Protein AF-A0A1Y1I2G6-F1 (afdb_monomer)

pLDDT: mean 74.24, std 23.86, range [27.22, 97.94]

Mean predicted aligned error: 18.27 Å

Foldseek 3Di:
DDDDDDPPPPDPVNVVVVVVVVVVVVVVVVVVVVVVPPDPPPPPPVPDDDDDDPPDPDDDDDDDDDDDDDDDDDDPPPPDDDDDLPDDDPVLLLVLLQQLLVCCPDPVLVVVQVVQVVDPPGHNVVSSLVSSLVSCVVSVNNVNSVSSSVCSVCVCVVCVPDVSSQPRPPVVVPDPDDDDPDDPPDDDDFDWDADPVRDIDTPVVVCPDPDHDDDDDDDDD

Solvent-accessible surface area (backbone atoms only — not comparable to full-atom values): 14664 Å² total; per-residue (Å²): 137,82,85,84,81,80,79,85,72,76,51,72,67,57,55,52,51,52,52,52,52,52,52,53,50,56,52,49,54,52,52,52,55,48,60,72,66,52,71,79,77,77,74,67,78,89,72,68,85,77,80,89,76,83,75,80,92,81,90,89,86,87,89,88,87,80,89,83,92,81,82,93,75,93,72,79,75,90,76,70,92,75,84,70,78,76,79,74,53,71,66,59,51,49,51,47,40,52,51,47,40,52,48,59,71,29,70,70,43,47,50,50,38,64,51,22,69,73,41,96,88,48,45,48,65,58,58,48,52,53,50,51,53,48,46,40,45,77,70,71,38,59,93,45,45,70,58,52,50,50,51,62,74,41,36,38,77,76,37,66,89,40,65,66,41,48,67,39,46,70,70,66,61,72,51,82,80,66,88,70,93,79,52,95,89,59,81,80,76,78,42,83,41,71,46,97,87,67,50,78,44,50,47,52,68,61,52,70,45,99,53,92,74,83,87,87,84,81,84,89,128

Sequence (221 aa):
MDPVVIEEGASPQLNLLRAQIAALQSEYDRLQEQAANDEPHECNIGSCPLPDFH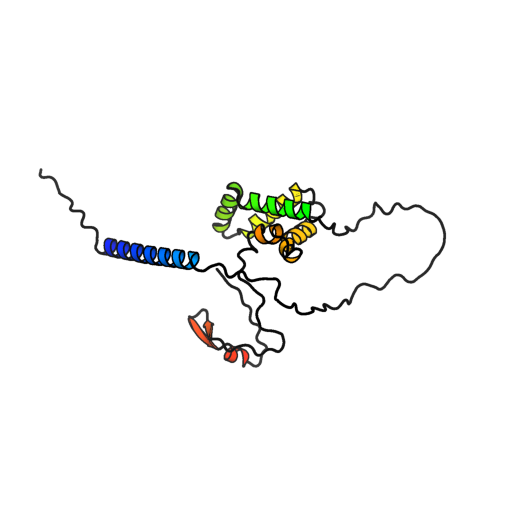MRDEAILDLTSSANEGSRDIIDLTQVGRGVDAVIDKDTLKAMLRREHELRHSPATQKKYAEAEKMEVTDWMDVTIELQKQVVREFGLEGNMESALLQLRTAARTYPDDPDFRELPLYVKYQRSRAGHLKPGDSVPDIMLMKLDGALQRLKDLAAGARPLVLLAGSMT

Radius of gyration: 29.11 Å; Cα contacts (8 Å, |Δi|>4): 98; chains: 1; bounding box: 41×114×64 Å

Secondary structure (DSSP, 8-state):
-----------HHHHHHHHHHHHHHHHHHHHHHHHHHS------GGG-PPP-------S-----------------GGGS------PPPHHHHHHHHHHHHHHHHSHHHHHHHHHHTT-SS--HHHHHHHHHHHHHHHTT-GGGHHHHHHHHHHHHHH-TT-HHHHHS-HHHHT------S--TTPPPP--EEE-TTS-EEEHHHHHTSSS----------

Structure (mmCIF, N/CA/C/O backbone):
data_AF-A0A1Y1I2G6-F1
#
_entry.id   AF-A0A1Y1I2G6-F1
#
loop_
_atom_site.group_PDB
_atom_site.id
_atom_site.type_symbol
_atom_site.label_atom_id
_atom_site.label_alt_id
_atom_site.label_comp_id
_atom_site.label_asym_id
_atom_site.label_entity_id
_atom_site.label_seq_id
_atom_site.pdbx_PDB_ins_code
_atom_site.Cartn_x
_atom_site.Cartn_y
_atom_site.Cartn_z
_atom_site.occupancy
_atom_site.B_iso_or_equiv
_atom_site.auth_seq_id
_atom_site.auth_comp_id
_atom_site.auth_asym_id
_atom_site.auth_atom_id
_atom_site.pdbx_PDB_model_num
ATOM 1 N N . MET A 1 1 ? 23.341 68.901 -6.639 1.00 41.03 1 MET A N 1
ATOM 2 C CA . MET A 1 1 ? 23.423 67.429 -6.596 1.00 41.03 1 MET A CA 1
ATOM 3 C C . MET A 1 1 ? 22.145 66.938 -7.224 1.00 41.03 1 MET A C 1
ATOM 5 O O . MET A 1 1 ? 21.099 67.098 -6.609 1.00 41.03 1 MET A O 1
ATOM 9 N N . ASP A 1 2 ? 22.230 66.470 -8.462 1.00 35.50 2 ASP A N 1
ATOM 10 C CA . ASP A 1 2 ? 21.062 65.991 -9.198 1.00 35.50 2 ASP A CA 1
ATOM 11 C C . ASP A 1 2 ? 20.778 64.529 -8.829 1.00 35.50 2 ASP A C 1
ATOM 13 O O . ASP A 1 2 ? 21.725 63.766 -8.604 1.00 35.50 2 ASP A O 1
ATOM 17 N N . PRO A 1 3 ? 19.501 64.124 -8.712 1.00 44.88 3 PRO A N 1
ATOM 18 C CA . PRO A 1 3 ? 19.150 62.768 -8.326 1.00 44.88 3 PRO A CA 1
ATOM 19 C C . PRO A 1 3 ? 19.396 61.793 -9.483 1.00 44.88 3 PRO A C 1
ATOM 21 O O . PRO A 1 3 ? 18.960 62.008 -10.613 1.00 44.88 3 PRO A O 1
ATOM 24 N N . VAL A 1 4 ? 20.084 60.694 -9.175 1.00 40.69 4 VAL A N 1
ATOM 25 C CA . VAL A 1 4 ? 20.276 59.557 -10.079 1.00 40.69 4 VAL A CA 1
ATOM 26 C C . VAL A 1 4 ? 18.946 58.815 -10.214 1.00 40.69 4 VAL A C 1
ATOM 28 O O . VAL A 1 4 ? 18.461 58.222 -9.252 1.00 40.69 4 VAL A O 1
ATOM 31 N N . VAL A 1 5 ? 18.361 58.849 -11.410 1.00 49.12 5 VAL A N 1
ATOM 32 C CA . VAL A 1 5 ? 17.241 57.984 -11.798 1.00 49.12 5 VAL A CA 1
ATOM 33 C C . VAL A 1 5 ? 17.829 56.632 -12.198 1.00 49.12 5 VAL A C 1
ATOM 35 O O . VAL A 1 5 ? 18.543 56.535 -13.194 1.00 49.12 5 VAL A O 1
ATOM 38 N N . ILE A 1 6 ? 17.572 55.595 -11.401 1.00 42.16 6 ILE A N 1
ATOM 39 C CA . ILE A 1 6 ? 17.873 54.209 -11.770 1.00 42.16 6 ILE A CA 1
ATOM 40 C C . ILE A 1 6 ? 16.674 53.711 -12.574 1.00 42.16 6 ILE A C 1
ATOM 42 O O . ILE A 1 6 ? 15.616 53.443 -12.010 1.00 42.16 6 ILE A O 1
ATOM 46 N N . GLU A 1 7 ? 16.816 53.632 -13.896 1.00 49.59 7 GLU A N 1
ATOM 47 C CA . GLU A 1 7 ? 15.839 52.936 -14.729 1.00 49.59 7 GLU A CA 1
ATOM 48 C C . GLU A 1 7 ? 15.946 51.426 -14.470 1.00 49.59 7 GLU A C 1
ATOM 50 O O . GLU A 1 7 ? 16.982 50.806 -14.721 1.00 49.59 7 GLU A O 1
ATOM 55 N N . GLU A 1 8 ? 14.869 50.829 -13.952 1.00 53.47 8 GLU A N 1
ATOM 56 C CA . GLU A 1 8 ? 14.705 49.379 -13.809 1.00 53.47 8 GLU A CA 1
ATOM 57 C C . GLU A 1 8 ? 14.551 48.716 -15.188 1.00 53.47 8 GLU A C 1
ATOM 59 O O . GLU A 1 8 ? 13.479 48.271 -15.598 1.00 53.47 8 GLU A O 1
ATOM 64 N N . GLY A 1 9 ? 15.650 48.623 -15.931 1.00 52.50 9 GLY A N 1
ATOM 65 C CA . GLY A 1 9 ? 15.751 47.739 -17.084 1.00 52.50 9 GLY A CA 1
ATOM 66 C C . GLY A 1 9 ? 15.869 46.295 -16.605 1.00 52.50 9 GLY A C 1
ATOM 67 O O . GLY A 1 9 ? 16.977 45.804 -16.390 1.00 52.50 9 GLY A O 1
ATOM 68 N N . ALA A 1 10 ? 14.742 45.604 -16.409 1.00 58.97 10 ALA A N 1
ATOM 69 C CA . ALA A 1 10 ? 14.751 44.170 -16.126 1.00 58.97 10 ALA A CA 1
ATOM 70 C C . ALA A 1 10 ? 15.559 43.439 -17.213 1.00 58.97 10 ALA A C 1
ATOM 72 O O . ALA A 1 10 ? 15.234 43.519 -18.399 1.00 58.97 10 ALA A O 1
ATOM 73 N N . SER A 1 11 ? 16.628 42.749 -16.794 1.00 71.19 11 SER A N 1
ATOM 74 C CA . SER A 1 11 ? 17.544 42.030 -17.684 1.00 71.19 11 SER A CA 1
ATOM 75 C C . SER A 1 11 ? 16.765 41.164 -18.689 1.00 71.19 11 SER A C 1
ATOM 77 O O . SER A 1 11 ? 15.835 40.461 -18.279 1.00 71.19 11 SER A O 1
ATOM 79 N N . PRO A 1 12 ? 17.142 41.136 -19.983 1.00 72.38 12 PRO A N 1
ATOM 80 C CA . PRO A 1 12 ? 16.519 40.270 -20.989 1.00 72.38 12 PRO A CA 1
ATOM 81 C C . PRO A 1 12 ? 16.437 38.797 -20.560 1.00 72.38 12 PRO A C 1
ATOM 83 O O . PRO A 1 12 ? 15.489 38.096 -20.905 1.00 72.38 12 PRO A O 1
ATOM 86 N N . GLN A 1 13 ? 17.393 38.348 -19.742 1.00 68.56 13 GLN A N 1
ATOM 87 C CA . GLN A 1 13 ? 17.421 37.004 -19.162 1.00 68.56 13 GLN A CA 1
ATOM 88 C C . GLN A 1 13 ? 16.291 36.779 -18.143 1.00 68.56 13 GLN A C 1
ATOM 90 O O . GLN A 1 13 ? 15.712 35.698 -18.093 1.00 68.56 13 GLN A O 1
ATOM 95 N N . LEU A 1 14 ? 15.931 37.807 -17.370 1.00 66.75 14 LEU A N 1
ATOM 96 C CA . LEU A 1 14 ? 14.835 37.757 -16.401 1.00 66.75 14 LEU A CA 1
ATOM 97 C C . LEU A 1 14 ? 13.473 37.685 -17.108 1.00 66.75 14 LEU A C 1
ATOM 99 O O . LEU A 1 14 ? 12.576 36.971 -16.665 1.00 66.75 14 LEU A O 1
ATOM 103 N N . ASN A 1 15 ? 13.329 38.389 -18.234 1.00 77.38 15 ASN A N 1
ATOM 104 C CA . ASN A 1 15 ? 12.117 38.342 -19.053 1.00 77.38 15 ASN A CA 1
ATOM 105 C C . ASN A 1 15 ? 11.965 36.989 -19.760 1.00 77.38 15 ASN A C 1
ATOM 107 O O . ASN A 1 15 ? 10.861 36.449 -19.808 1.00 77.38 15 ASN A O 1
ATOM 111 N N . LEU A 1 16 ? 13.072 36.406 -20.232 1.00 78.75 16 LEU A N 1
ATOM 112 C CA . LEU A 1 16 ? 13.080 35.058 -20.799 1.00 78.75 16 LEU A CA 1
ATOM 113 C C . LEU A 1 16 ? 12.670 34.006 -19.760 1.00 78.75 16 LEU A C 1
ATOM 115 O O . LEU A 1 16 ? 11.823 33.163 -20.044 1.00 78.75 16 LEU A O 1
ATOM 119 N N . LEU A 1 17 ? 13.209 34.095 -18.541 1.00 73.06 17 LEU A N 1
ATOM 120 C CA . LEU A 1 17 ? 12.868 33.174 -17.458 1.00 73.06 17 LEU A CA 1
ATOM 121 C C . LEU A 1 17 ? 11.391 33.294 -17.048 1.00 73.06 17 LEU A C 1
ATOM 123 O O . LEU A 1 17 ? 10.714 32.286 -16.870 1.00 73.06 17 LEU A O 1
ATOM 127 N N . ARG A 1 18 ? 10.859 34.519 -16.957 1.00 80.62 18 ARG A N 1
ATOM 128 C CA . ARG A 1 18 ? 9.431 34.753 -16.677 1.00 80.62 18 ARG A CA 1
ATOM 129 C C . ARG A 1 18 ? 8.527 34.161 -17.759 1.00 80.62 18 ARG A C 1
ATOM 131 O O . ARG A 1 18 ? 7.509 33.564 -17.426 1.00 80.62 18 ARG A O 1
ATOM 138 N N . ALA A 1 19 ? 8.911 34.279 -19.031 1.00 82.88 19 ALA A N 1
ATOM 139 C CA . ALA A 1 19 ? 8.166 33.682 -20.137 1.00 82.88 19 ALA A CA 1
ATOM 140 C C . ALA A 1 19 ? 8.187 32.143 -20.090 1.00 82.88 19 ALA A C 1
ATOM 142 O O . ALA A 1 19 ? 7.161 31.512 -20.329 1.00 82.88 19 ALA A O 1
ATOM 143 N N . GLN A 1 20 ? 9.325 31.538 -19.731 1.00 83.44 20 GLN A N 1
ATOM 144 C CA . GLN A 1 20 ? 9.441 30.084 -19.561 1.00 83.44 20 GLN A CA 1
ATOM 145 C C . GLN A 1 20 ? 8.585 29.566 -18.400 1.00 83.44 20 GLN A C 1
ATOM 147 O O . GLN A 1 20 ? 7.890 28.565 -18.554 1.00 83.44 20 GLN A O 1
ATOM 152 N N . ILE A 1 21 ? 8.585 30.270 -17.263 1.00 85.12 21 ILE A N 1
ATOM 153 C CA . ILE A 1 21 ? 7.751 29.920 -16.105 1.00 85.12 21 ILE A CA 1
ATOM 154 C C . ILE A 1 21 ? 6.263 30.000 -16.468 1.00 85.12 21 ILE A C 1
ATOM 156 O O . ILE A 1 21 ? 5.518 29.068 -16.177 1.00 85.12 21 ILE A O 1
ATOM 160 N N . ALA A 1 22 ? 5.840 31.063 -17.160 1.00 87.56 22 ALA A N 1
ATOM 161 C CA . ALA A 1 22 ? 4.449 31.222 -17.582 1.00 87.56 22 ALA A CA 1
ATOM 162 C C . ALA A 1 22 ? 4.001 30.128 -18.572 1.00 87.56 22 ALA A C 1
ATOM 164 O O . ALA A 1 22 ? 2.873 29.645 -18.490 1.00 87.56 22 ALA A O 1
ATOM 165 N N . ALA A 1 23 ? 4.885 29.702 -19.482 1.00 86.25 23 ALA A N 1
ATOM 166 C CA . ALA A 1 23 ? 4.597 28.611 -20.413 1.00 86.25 23 ALA A CA 1
ATOM 167 C C . ALA A 1 23 ? 4.413 27.268 -19.686 1.00 86.25 23 ALA A C 1
ATOM 169 O O . ALA A 1 23 ? 3.445 26.560 -19.956 1.00 86.25 23 ALA A O 1
ATOM 170 N N . LEU A 1 24 ? 5.287 26.957 -18.722 1.00 81.69 24 LEU A N 1
ATOM 171 C CA . LEU A 1 24 ? 5.186 25.738 -17.912 1.00 81.69 24 LEU A CA 1
ATOM 172 C C . LEU A 1 24 ? 3.924 25.720 -17.044 1.00 81.69 24 LEU A C 1
ATOM 174 O O . LEU A 1 24 ? 3.283 24.682 -16.918 1.00 81.69 24 LEU A O 1
ATOM 178 N N . GLN A 1 25 ? 3.541 26.867 -16.478 1.00 86.12 25 GLN A N 1
ATOM 179 C CA . GLN A 1 25 ? 2.301 26.991 -15.708 1.00 86.12 25 GLN A CA 1
ATOM 180 C C . GLN A 1 25 ? 1.071 26.746 -16.587 1.00 86.12 25 GLN A C 1
ATOM 182 O O . GLN A 1 25 ? 0.208 25.956 -16.222 1.00 86.12 25 GLN A O 1
ATOM 187 N N . SER A 1 26 ? 1.033 27.324 -17.791 1.00 86.75 26 SER A N 1
ATOM 188 C CA . SER A 1 26 ? -0.072 27.089 -18.726 1.00 86.75 26 SER A CA 1
ATOM 189 C C . SER A 1 26 ? -0.174 25.630 -19.191 1.00 86.75 26 SER A C 1
ATOM 191 O O . SER A 1 26 ? -1.278 25.159 -19.471 1.00 86.75 26 SER A O 1
ATOM 193 N N . GLU A 1 27 ? 0.948 24.921 -19.324 1.00 87.94 27 GLU A N 1
ATOM 194 C CA . GLU A 1 27 ? 0.960 23.499 -19.682 1.00 87.94 27 GLU A CA 1
ATOM 195 C C . GLU A 1 27 ? 0.494 22.621 -18.514 1.00 87.94 27 GLU A C 1
ATOM 197 O O . GLU A 1 27 ? -0.306 21.706 -18.714 1.00 87.94 27 GLU A O 1
ATOM 202 N N . TYR A 1 28 ? 0.911 22.951 -17.289 1.00 81.56 28 TYR A N 1
ATOM 203 C CA . TYR A 1 28 ? 0.438 22.297 -16.070 1.00 81.56 28 TYR A CA 1
ATOM 204 C C . TYR A 1 28 ? -1.081 22.430 -15.898 1.00 81.56 28 TYR A C 1
ATOM 206 O O . TYR A 1 28 ? -1.758 21.428 -15.664 1.00 81.56 28 TYR A O 1
ATOM 214 N N . ASP A 1 29 ? -1.628 23.632 -16.090 1.00 87.69 29 ASP A N 1
ATOM 215 C CA . ASP A 1 29 ? -3.067 23.881 -15.962 1.00 87.69 29 ASP A CA 1
ATOM 216 C C . ASP A 1 29 ? -3.877 23.081 -16.999 1.00 87.69 29 ASP A C 1
ATOM 218 O O . ASP A 1 29 ? -4.892 22.471 -16.659 1.00 87.69 29 ASP A O 1
ATOM 222 N N . ARG A 1 30 ? -3.387 22.969 -18.245 1.00 87.44 30 ARG A N 1
ATOM 223 C CA . ARG A 1 30 ? -4.007 22.103 -19.267 1.00 87.44 30 ARG A CA 1
ATOM 224 C C . ARG A 1 30 ? -4.019 20.631 -18.873 1.00 87.44 30 ARG A C 1
ATOM 226 O O . ARG A 1 30 ? -5.009 19.949 -19.123 1.00 87.44 30 ARG A O 1
ATOM 233 N N . LEU A 1 31 ? -2.923 20.128 -18.306 1.00 76.06 31 LEU A N 1
ATOM 234 C CA . LEU A 1 31 ? -2.829 18.729 -17.885 1.00 76.06 31 LEU A CA 1
ATOM 235 C C . LEU A 1 31 ? -3.767 18.436 -16.707 1.00 76.06 31 LEU A C 1
ATOM 237 O O . LEU A 1 31 ? -4.365 17.363 -16.662 1.00 76.06 31 LEU A O 1
ATOM 241 N N . GLN A 1 32 ? -3.945 19.394 -15.792 1.00 75.50 32 GLN A N 1
ATOM 242 C CA . GLN A 1 32 ? -4.919 19.289 -14.703 1.00 75.50 32 GLN A CA 1
ATOM 243 C C . GLN A 1 32 ? -6.362 19.294 -15.224 1.00 75.50 32 GLN A C 1
ATOM 245 O O . GLN A 1 32 ? -7.164 18.466 -14.799 1.00 75.50 32 GLN A O 1
ATOM 250 N N . GLU A 1 33 ? -6.694 20.158 -16.188 1.00 77.25 33 GLU A N 1
ATOM 251 C CA . GLU A 1 33 ? -8.017 20.159 -16.828 1.00 77.25 33 GLU A CA 1
ATOM 252 C C . GLU A 1 33 ? -8.288 18.872 -17.621 1.00 77.25 33 GLU A C 1
ATOM 254 O O . GLU A 1 33 ? -9.410 18.369 -17.605 1.00 77.25 33 GLU A O 1
ATOM 259 N N . GLN A 1 34 ? -7.285 18.297 -18.292 1.00 72.75 34 GLN A N 1
ATOM 260 C CA . GLN A 1 34 ? -7.424 16.995 -18.958 1.00 72.75 34 GLN A CA 1
ATOM 261 C C . GLN A 1 34 ? -7.654 15.867 -17.949 1.00 72.75 34 GLN A C 1
ATOM 263 O O . GLN A 1 34 ? -8.582 15.083 -18.121 1.00 72.75 34 GLN A O 1
ATOM 268 N N . ALA A 1 35 ? -6.885 15.833 -16.859 1.00 63.31 35 ALA A N 1
ATOM 269 C CA . ALA A 1 35 ? -7.056 14.845 -15.796 1.00 63.31 35 ALA A CA 1
ATOM 270 C C . ALA A 1 35 ? -8.405 14.968 -15.062 1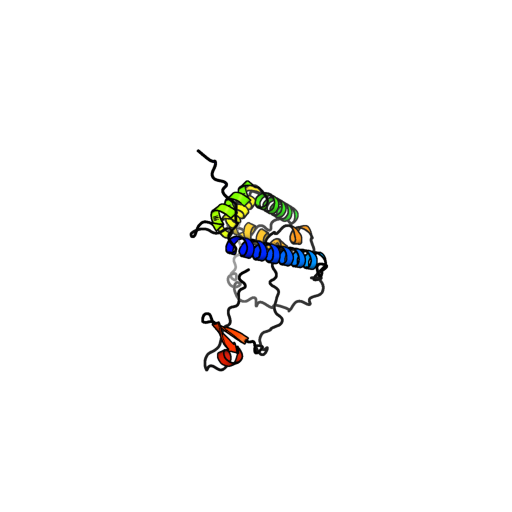.00 63.31 35 ALA A C 1
ATOM 272 O O . ALA A 1 35 ? -8.911 13.974 -14.554 1.00 63.31 35 ALA A O 1
ATOM 273 N N . ALA A 1 36 ? -8.993 16.168 -15.007 1.00 67.31 36 ALA A N 1
ATOM 274 C CA . ALA A 1 36 ? -10.316 16.393 -14.426 1.00 67.31 36 ALA A CA 1
ATOM 275 C C . ALA A 1 36 ? -11.475 15.992 -15.360 1.00 67.31 36 ALA A C 1
ATOM 277 O O . ALA A 1 36 ? -12.576 15.737 -14.876 1.00 67.31 36 ALA A O 1
ATOM 278 N N . ASN A 1 37 ? -11.240 15.956 -16.678 1.00 66.56 37 ASN A N 1
ATOM 279 C CA . ASN A 1 37 ? -12.242 15.599 -17.690 1.00 66.56 37 ASN A CA 1
ATOM 280 C C . ASN A 1 37 ? -12.165 14.133 -18.143 1.00 66.56 37 ASN A C 1
ATOM 282 O O . ASN A 1 37 ? -13.130 13.630 -18.720 1.00 66.56 37 ASN A O 1
ATOM 286 N N . ASP A 1 38 ? -11.056 13.442 -17.879 1.00 49.16 38 ASP A N 1
ATOM 287 C CA . ASP A 1 38 ? -11.001 11.987 -17.966 1.00 49.16 38 ASP A CA 1
ATOM 288 C C . ASP A 1 38 ? -11.798 11.412 -16.788 1.00 49.16 38 ASP A C 1
ATOM 290 O O . ASP A 1 38 ? -11.326 11.380 -15.649 1.00 49.16 38 ASP A O 1
ATOM 294 N N . GLU A 1 39 ? -13.037 10.974 -17.047 1.00 48.88 39 GLU A N 1
ATOM 295 C CA . GLU A 1 39 ? -13.790 10.200 -16.059 1.00 48.88 39 GLU A CA 1
ATOM 296 C C . GLU A 1 39 ? -12.915 9.036 -15.572 1.00 48.88 39 GLU A C 1
ATOM 298 O O . GLU A 1 39 ? -12.286 8.353 -16.393 1.00 48.88 39 GLU A O 1
ATOM 303 N N . PRO A 1 40 ? -12.858 8.770 -14.254 1.00 44.31 40 PRO A N 1
ATOM 304 C CA . PRO A 1 40 ? -12.163 7.601 -13.762 1.00 44.31 40 PRO A CA 1
ATOM 305 C C . PRO A 1 40 ? -12.824 6.392 -14.414 1.00 44.31 40 PRO A C 1
ATOM 307 O O . PRO A 1 40 ? -13.975 6.074 -14.129 1.00 44.31 40 PRO A O 1
ATOM 310 N N . HIS A 1 41 ? -12.105 5.720 -15.313 1.00 41.72 41 HIS A N 1
ATOM 311 C CA . HIS A 1 41 ? -12.505 4.402 -15.765 1.00 41.72 41 HIS A CA 1
ATOM 312 C C . HIS A 1 41 ? -12.590 3.521 -14.521 1.00 41.72 41 HIS A C 1
ATOM 314 O O . HIS A 1 41 ? -11.568 3.049 -14.015 1.00 41.72 41 HIS A O 1
ATOM 320 N N . GLU A 1 42 ? -13.808 3.337 -14.010 1.00 38.19 42 GLU A N 1
ATOM 321 C CA . GLU A 1 42 ? -14.124 2.355 -12.991 1.00 38.19 42 GLU A CA 1
ATOM 322 C C . GLU A 1 42 ? -13.680 1.001 -13.540 1.00 38.19 42 GLU A C 1
ATOM 324 O O . GLU A 1 42 ? -14.348 0.358 -14.352 1.00 38.19 42 GLU A O 1
ATOM 329 N N . CYS A 1 43 ? -12.484 0.575 -13.141 1.00 38.72 43 CYS A N 1
ATOM 330 C CA . CYS A 1 43 ? -12.047 -0.786 -13.349 1.00 38.72 43 CYS A CA 1
ATOM 331 C C . CYS A 1 43 ? -12.954 -1.646 -12.472 1.00 38.72 43 CYS A C 1
ATOM 333 O O . CYS A 1 43 ? -12.756 -1.748 -11.263 1.00 38.72 43 CYS A O 1
ATOM 335 N N . ASN A 1 44 ? -13.998 -2.203 -13.081 1.00 36.16 44 ASN A N 1
ATOM 336 C CA . ASN A 1 44 ? -14.938 -3.092 -12.426 1.00 36.16 44 ASN A CA 1
ATOM 337 C C . ASN A 1 44 ? -14.217 -4.405 -12.078 1.00 36.16 44 ASN A C 1
ATOM 339 O O . ASN A 1 44 ? -14.134 -5.339 -12.883 1.00 36.16 44 ASN A O 1
ATOM 343 N N . ILE A 1 45 ? -13.655 -4.436 -10.868 1.00 44.12 45 ILE A N 1
ATOM 344 C CA . ILE A 1 45 ? -12.826 -5.515 -10.308 1.00 44.12 45 ILE A CA 1
ATOM 345 C C . ILE A 1 45 ? -13.599 -6.853 -10.258 1.00 44.12 45 ILE A C 1
ATOM 347 O O . ILE A 1 45 ? -12.989 -7.915 -10.184 1.00 44.12 45 ILE A O 1
ATOM 351 N N . GLY A 1 46 ? -14.933 -6.828 -10.381 1.00 37.00 46 GLY A N 1
ATOM 352 C CA . GLY A 1 46 ? -15.799 -8.010 -10.346 1.00 37.00 46 GLY A CA 1
ATOM 353 C C . GLY A 1 46 ? -15.866 -8.852 -11.629 1.00 37.00 46 GLY A C 1
ATOM 354 O O . GLY A 1 46 ? -16.556 -9.866 -11.629 1.00 37.00 46 GLY A O 1
ATOM 355 N N . SER A 1 47 ? -15.194 -8.469 -12.725 1.00 35.16 47 SER A N 1
ATOM 356 C CA . SER A 1 47 ? -15.303 -9.186 -14.017 1.00 35.16 47 SER A CA 1
ATOM 357 C C . SER A 1 47 ? -14.043 -9.927 -14.478 1.00 35.16 47 SER A C 1
ATOM 359 O O . SER A 1 47 ? -14.058 -10.546 -15.541 1.00 35.16 47 SER A O 1
ATOM 361 N N . CYS A 1 48 ? -12.961 -9.913 -13.697 1.00 27.22 48 CYS A N 1
ATOM 362 C CA . CYS A 1 48 ? -11.747 -10.654 -14.037 1.00 27.22 48 CYS A CA 1
ATOM 363 C C . CYS A 1 48 ? -11.861 -12.120 -13.575 1.00 27.22 48 CYS A C 1
ATOM 365 O O . CYS A 1 48 ? -11.815 -12.365 -12.369 1.00 27.22 48 CYS A O 1
ATOM 367 N N . PRO A 1 49 ? -11.971 -13.114 -14.482 1.00 32.69 49 PRO A N 1
ATOM 368 C CA . PRO A 1 49 ? -11.902 -14.517 -14.092 1.00 32.69 49 PRO A CA 1
ATOM 369 C C . PRO A 1 49 ? -10.510 -14.825 -13.519 1.00 32.69 49 PRO A C 1
ATOM 371 O O . PRO A 1 49 ? -9.486 -14.633 -14.181 1.00 32.69 49 PRO A O 1
ATOM 374 N N . LEU A 1 50 ? -10.485 -15.268 -12.262 1.00 40.19 50 LEU A N 1
ATOM 375 C CA . LEU A 1 50 ? -9.274 -15.627 -11.526 1.00 40.19 50 LEU A CA 1
ATOM 376 C C . LEU A 1 50 ? -8.647 -16.915 -12.099 1.00 40.19 50 LEU A C 1
ATOM 378 O O . LEU A 1 50 ? -9.381 -17.838 -12.454 1.00 40.19 50 LEU A O 1
ATOM 382 N N . PRO A 1 51 ? -7.309 -17.029 -12.172 1.00 31.86 51 PRO A N 1
ATOM 383 C CA . PRO A 1 51 ? -6.653 -18.316 -12.368 1.00 31.86 51 PRO A CA 1
ATOM 384 C C . PRO A 1 51 ? -6.680 -19.145 -11.073 1.00 31.86 51 PRO A C 1
ATOM 386 O O . PRO A 1 51 ? -6.283 -18.653 -10.016 1.00 31.86 51 PRO A O 1
ATOM 389 N N . ASP A 1 52 ? -7.096 -20.412 -11.181 1.00 28.61 52 ASP A N 1
ATOM 390 C CA . ASP A 1 52 ? -6.942 -21.443 -10.147 1.00 28.61 52 ASP A CA 1
ATOM 391 C C . ASP A 1 52 ? -5.459 -21.594 -9.777 1.00 28.61 52 ASP A C 1
ATOM 393 O O . ASP A 1 52 ? -4.663 -22.178 -10.518 1.00 28.61 52 ASP A O 1
ATOM 397 N N . PHE A 1 53 ? -5.071 -21.067 -8.619 1.00 28.97 53 PHE A N 1
ATOM 398 C CA . PHE A 1 53 ? -3.769 -21.343 -8.024 1.00 28.97 53 PHE A CA 1
ATOM 399 C C . PHE A 1 53 ? -3.906 -22.508 -7.041 1.00 28.97 53 PHE A C 1
ATOM 401 O O . PHE A 1 53 ? -4.110 -22.321 -5.844 1.00 28.97 53 PHE A O 1
ATOM 408 N N . HIS A 1 54 ? -3.742 -23.731 -7.549 1.00 27.75 54 HIS A N 1
ATOM 409 C CA . HIS A 1 54 ? -3.354 -24.875 -6.726 1.00 27.75 54 HIS A CA 1
ATOM 410 C C . HIS A 1 54 ? -1.909 -24.681 -6.247 1.00 27.75 54 HIS A C 1
ATOM 412 O O . HIS A 1 54 ? -0.953 -25.066 -6.926 1.00 27.75 54 HIS A O 1
ATOM 418 N N . MET A 1 55 ? -1.739 -24.080 -5.070 1.00 27.86 55 MET A N 1
ATOM 419 C CA . MET A 1 55 ? -0.516 -24.253 -4.291 1.00 27.86 55 MET A CA 1
ATOM 420 C C . MET A 1 55 ? -0.630 -25.603 -3.578 1.00 27.86 55 MET A C 1
ATOM 422 O O . MET A 1 55 ? -1.594 -25.847 -2.862 1.00 27.86 55 MET A O 1
ATOM 426 N N . ARG A 1 56 ? 0.298 -26.515 -3.874 1.00 29.69 56 ARG A N 1
ATOM 427 C CA . ARG A 1 56 ? 0.299 -27.892 -3.371 1.00 29.69 56 ARG A CA 1
ATOM 428 C C . ARG A 1 56 ? 0.502 -27.913 -1.853 1.00 29.69 56 ARG A C 1
ATOM 430 O O . ARG A 1 56 ? 1.534 -27.447 -1.376 1.00 29.69 56 ARG A O 1
ATOM 437 N N . ASP A 1 57 ? -0.462 -28.507 -1.158 1.00 30.17 57 ASP A N 1
ATOM 438 C CA . ASP A 1 57 ? -0.361 -29.023 0.207 1.00 30.17 57 ASP A CA 1
ATOM 439 C C . ASP A 1 57 ? 0.628 -30.195 0.243 1.00 30.17 57 ASP A C 1
ATOM 441 O O . ASP A 1 57 ? 0.252 -31.330 -0.018 1.00 30.17 57 ASP A O 1
ATOM 445 N N . GLU A 1 58 ? 1.900 -29.951 0.540 1.00 33.22 58 GLU A N 1
ATOM 446 C CA . GLU A 1 58 ? 2.850 -31.026 0.857 1.00 33.22 58 GLU A CA 1
ATOM 447 C C . GLU A 1 58 ? 3.856 -30.512 1.893 1.00 33.22 58 GLU A C 1
ATOM 449 O O . GLU A 1 58 ? 4.891 -29.947 1.540 1.00 33.22 58 GLU A O 1
ATOM 454 N N . ALA A 1 59 ? 3.492 -30.666 3.171 1.00 31.19 59 ALA A N 1
ATOM 455 C CA . ALA A 1 59 ? 4.351 -31.007 4.314 1.00 31.19 59 ALA A CA 1
ATOM 456 C C . ALA A 1 59 ? 3.803 -30.383 5.607 1.00 31.19 59 ALA A C 1
ATOM 458 O O . ALA A 1 59 ? 4.014 -29.205 5.869 1.00 31.19 59 ALA A O 1
ATOM 459 N N . ILE A 1 60 ? 3.110 -31.201 6.403 1.00 29.31 60 ILE A N 1
ATOM 460 C CA . ILE A 1 60 ? 3.190 -31.363 7.872 1.00 29.31 60 ILE A CA 1
ATOM 461 C C . ILE A 1 60 ? 1.939 -32.169 8.244 1.00 29.31 60 ILE A C 1
ATOM 463 O O . ILE A 1 60 ? 0.907 -31.612 8.586 1.00 29.31 60 ILE A O 1
ATOM 467 N N . LEU A 1 61 ? 2.013 -33.491 8.107 1.00 30.19 61 LEU A N 1
ATOM 468 C CA . LEU A 1 61 ? 1.107 -34.443 8.752 1.00 30.19 61 LEU A CA 1
ATOM 469 C C . LEU A 1 61 ? 1.779 -35.816 8.695 1.00 30.19 61 LEU A C 1
ATOM 471 O O . LEU A 1 61 ? 1.503 -36.627 7.822 1.00 30.19 61 LEU A O 1
ATOM 475 N N . ASP A 1 62 ? 2.699 -36.058 9.619 1.00 31.41 62 ASP A N 1
ATOM 476 C CA . ASP A 1 62 ? 2.891 -37.403 10.150 1.00 31.41 62 ASP A CA 1
ATOM 477 C C . ASP A 1 62 ? 3.498 -37.289 11.549 1.00 31.41 62 ASP A C 1
ATOM 479 O O . ASP A 1 62 ? 4.298 -36.385 11.783 1.00 31.41 62 ASP A O 1
ATOM 483 N N . LEU A 1 63 ? 3.104 -38.195 12.447 1.00 29.80 63 LEU A N 1
ATOM 484 C CA . LEU A 1 63 ? 3.382 -38.290 13.894 1.00 29.80 63 LEU A CA 1
ATOM 485 C C . LEU A 1 63 ? 2.157 -38.091 14.800 1.00 29.80 63 LEU A C 1
ATOM 487 O O . LEU A 1 63 ? 2.195 -37.300 15.733 1.00 29.80 63 LEU A O 1
ATOM 491 N N . THR A 1 64 ? 1.106 -38.894 14.612 1.00 30.98 64 THR A N 1
ATOM 492 C CA . THR A 1 64 ? 0.389 -39.500 15.758 1.00 30.98 64 THR A CA 1
ATOM 493 C C . THR A 1 64 ? -0.212 -40.854 15.363 1.00 30.98 64 THR A C 1
ATOM 495 O O . THR A 1 64 ? -1.379 -40.974 15.011 1.00 30.98 64 THR A O 1
ATOM 498 N N . SER A 1 65 ? 0.589 -41.916 15.456 1.00 29.97 65 SER A N 1
ATOM 499 C CA . SER A 1 65 ? 0.077 -43.288 15.531 1.00 29.97 65 SER A CA 1
ATOM 500 C C . SER A 1 65 ? 0.892 -44.078 16.548 1.00 29.97 65 SER A C 1
ATOM 502 O O . SER A 1 65 ? 1.933 -44.636 16.215 1.00 29.97 65 SER A O 1
ATOM 504 N N . SER A 1 66 ? 0.417 -44.117 17.793 1.00 31.42 66 SER A N 1
ATOM 505 C CA . SER A 1 66 ? 0.596 -45.248 18.711 1.00 31.42 66 SER A CA 1
ATOM 506 C C . SER A 1 66 ? -0.239 -45.018 19.972 1.00 31.42 66 SER A C 1
ATOM 508 O O . SER A 1 66 ? -0.169 -43.962 20.591 1.00 31.42 66 SER A O 1
ATOM 510 N N . ALA A 1 67 ? -1.026 -46.028 20.327 1.00 33.41 67 ALA A N 1
ATOM 511 C CA . ALA A 1 67 ? -2.007 -46.081 21.404 1.00 33.41 67 ALA A CA 1
ATOM 512 C C . ALA A 1 67 ? -1.457 -45.821 22.821 1.00 33.41 67 ALA A C 1
ATOM 514 O O . ALA A 1 67 ? -0.329 -46.211 23.117 1.00 33.41 67 ALA A O 1
ATOM 515 N N . ASN A 1 68 ? -2.313 -45.307 23.719 1.00 29.88 68 ASN A N 1
ATOM 516 C CA . ASN A 1 68 ? -2.642 -46.004 24.971 1.00 29.88 68 ASN A CA 1
ATOM 517 C C . ASN A 1 68 ? -3.919 -45.433 25.624 1.00 29.88 68 ASN A C 1
ATOM 519 O O . ASN A 1 68 ? -4.006 -44.238 25.899 1.00 29.88 68 ASN A O 1
ATOM 523 N N . GLU A 1 69 ? -4.899 -46.297 25.888 1.00 37.34 69 GLU A N 1
ATOM 524 C CA . GLU A 1 69 ? -6.060 -46.005 26.734 1.00 37.34 69 GLU A CA 1
ATOM 525 C C . GLU A 1 69 ? -5.667 -46.183 28.209 1.00 37.34 69 GLU A C 1
ATOM 527 O O . GLU A 1 69 ? -5.158 -47.237 28.588 1.00 37.34 69 GLU A O 1
ATOM 532 N N . GLY A 1 70 ? -5.937 -45.189 29.063 1.00 29.45 70 GLY A N 1
ATOM 533 C CA . GLY A 1 70 ? -5.930 -45.398 30.514 1.00 29.45 70 GLY A CA 1
ATOM 534 C C . GLY A 1 70 ? -5.541 -44.198 31.380 1.00 29.45 70 GLY A C 1
ATOM 535 O O . GLY A 1 70 ? -4.380 -43.824 31.451 1.00 29.45 70 GLY A O 1
ATOM 536 N N . SER A 1 71 ? -6.517 -43.752 32.176 1.00 30.12 71 SER A N 1
ATOM 537 C CA . SER A 1 71 ? -6.376 -43.082 33.479 1.00 30.12 71 SER A CA 1
ATOM 538 C C . SER A 1 71 ? -6.128 -41.563 33.534 1.00 30.12 71 SER A C 1
ATOM 540 O O . SER A 1 71 ? -5.053 -41.052 33.259 1.00 30.12 71 SER A O 1
ATOM 542 N N . ARG A 1 72 ? -7.192 -40.895 34.004 1.00 41.66 72 ARG A N 1
ATOM 543 C CA . ARG A 1 72 ? -7.286 -39.668 34.814 1.00 41.66 72 ARG A CA 1
ATOM 544 C C . ARG A 1 72 ? -5.954 -39.020 35.216 1.00 41.66 72 ARG A C 1
ATOM 546 O O . ARG A 1 72 ? -5.313 -39.508 36.135 1.00 41.66 72 ARG A O 1
ATOM 553 N N . ASP A 1 73 ? -5.690 -37.859 34.627 1.00 28.97 73 ASP A N 1
ATOM 554 C CA . ASP A 1 73 ? -5.356 -36.630 35.347 1.00 28.97 73 ASP A CA 1
ATOM 555 C C . ASP A 1 73 ? -5.797 -35.433 34.493 1.00 28.97 73 ASP A C 1
ATOM 557 O O . ASP A 1 73 ? -5.574 -35.374 33.285 1.00 28.97 73 ASP A O 1
ATOM 561 N N . ILE A 1 74 ? -6.524 -34.513 35.123 1.00 42.84 74 ILE A N 1
ATOM 562 C CA . ILE A 1 74 ? -7.005 -33.273 34.518 1.00 42.84 74 ILE A CA 1
ATOM 563 C C . ILE A 1 74 ? -5.789 -32.365 34.348 1.00 42.84 74 ILE A C 1
ATOM 565 O O . ILE A 1 74 ? -5.265 -31.847 35.331 1.00 42.84 74 ILE A O 1
ATOM 569 N N . ILE A 1 75 ? -5.357 -32.159 33.107 1.00 32.38 75 ILE A N 1
ATOM 570 C CA . ILE A 1 75 ? -4.497 -31.033 32.751 1.00 32.38 75 ILE A CA 1
ATOM 571 C C . ILE A 1 75 ? -5.381 -30.062 31.980 1.00 32.38 75 ILE A C 1
ATOM 573 O O . ILE A 1 75 ? -5.808 -30.340 30.861 1.00 32.38 75 ILE A O 1
ATOM 577 N N . ASP A 1 76 ? -5.702 -28.945 32.625 1.00 35.75 76 ASP A N 1
ATOM 578 C CA . ASP A 1 76 ? -6.303 -27.784 31.985 1.00 35.75 76 ASP A CA 1
ATOM 579 C C . ASP A 1 76 ? -5.327 -27.259 30.917 1.00 35.75 76 ASP A C 1
ATOM 581 O O . ASP A 1 76 ? -4.310 -26.629 31.211 1.00 35.75 76 ASP A O 1
ATOM 585 N N . LEU A 1 77 ? -5.613 -27.593 29.657 1.00 35.03 77 LEU A N 1
ATOM 586 C CA . LEU A 1 77 ? -4.800 -27.252 28.488 1.00 35.03 77 LEU A CA 1
ATOM 587 C C . LEU A 1 77 ? -4.929 -25.776 28.073 1.00 35.03 77 LEU A C 1
ATOM 589 O O . LEU A 1 77 ? -4.393 -25.388 27.037 1.00 35.03 77 LEU A O 1
ATOM 593 N N . THR A 1 78 ? -5.579 -24.926 28.874 1.00 38.03 78 THR A N 1
ATOM 594 C CA . THR A 1 78 ? -5.622 -23.476 28.621 1.00 38.03 78 THR A CA 1
ATOM 595 C C . THR A 1 78 ? -4.319 -22.743 28.969 1.00 38.03 78 THR A C 1
ATOM 597 O O . THR A 1 78 ? -4.221 -21.545 28.713 1.00 38.03 78 THR A O 1
ATOM 600 N N . GLN A 1 79 ? -3.292 -23.425 29.503 1.00 39.44 79 GLN A N 1
ATOM 601 C CA . GLN A 1 79 ? -2.079 -22.763 30.017 1.00 39.44 79 GLN A CA 1
ATOM 602 C C . GLN A 1 79 ? -0.725 -23.151 29.396 1.00 39.44 79 GLN A C 1
ATOM 604 O O . GLN A 1 79 ? 0.310 -22.820 29.970 1.00 39.44 79 GLN A O 1
ATOM 609 N N . VAL A 1 80 ? -0.657 -23.754 28.203 1.00 36.38 80 VAL A N 1
ATOM 610 C CA . VAL A 1 80 ? 0.651 -23.941 27.531 1.00 36.38 80 VAL A CA 1
ATOM 611 C C . VAL A 1 80 ? 0.598 -23.502 26.069 1.00 36.38 80 VAL A C 1
ATOM 613 O O . VAL A 1 80 ? -0.052 -24.115 25.230 1.00 36.38 80 VAL A O 1
ATOM 616 N N . GLY A 1 81 ? 1.276 -22.388 25.790 1.00 38.59 81 GLY A N 1
ATOM 617 C CA . GLY A 1 81 ? 1.173 -21.625 24.556 1.00 38.59 81 GLY A CA 1
ATOM 618 C C . GLY A 1 81 ? 1.676 -22.305 23.280 1.00 38.59 81 GLY A C 1
ATOM 619 O O . GLY A 1 81 ? 2.733 -22.932 23.245 1.00 38.59 81 GLY A O 1
ATOM 620 N N . ARG A 1 82 ? 0.926 -22.044 22.207 1.00 35.22 82 ARG A N 1
ATOM 621 C CA . ARG A 1 82 ? 1.365 -21.707 20.843 1.00 35.22 82 ARG A CA 1
ATOM 622 C C . ARG A 1 82 ? 0.189 -20.956 20.221 1.00 35.22 82 ARG A C 1
ATOM 624 O O . ARG A 1 82 ? -0.878 -21.535 20.053 1.00 35.22 82 ARG A O 1
ATOM 631 N N . GLY A 1 83 ? 0.358 -19.648 20.034 1.00 37.16 83 GLY A N 1
ATOM 632 C CA . GLY A 1 83 ? -0.707 -18.729 19.645 1.00 37.16 83 GLY A CA 1
ATOM 633 C C . GLY A 1 83 ? -1.366 -19.168 18.347 1.00 37.16 83 GLY A C 1
ATOM 634 O O . GLY A 1 83 ? -0.718 -19.238 17.308 1.00 37.16 83 GLY A O 1
ATOM 635 N N . VAL A 1 84 ? -2.653 -19.482 18.424 1.00 43.66 84 VAL A N 1
ATOM 636 C CA . VAL A 1 84 ? -3.509 -19.491 17.244 1.00 43.66 84 VAL A CA 1
ATOM 637 C C . VAL A 1 84 ? -3.571 -18.033 16.803 1.00 43.66 84 VAL A C 1
ATOM 639 O O . VAL A 1 84 ? -3.930 -17.187 17.623 1.00 43.66 84 VAL A O 1
ATOM 642 N N . ASP A 1 85 ? -3.154 -17.732 15.573 1.00 56.47 85 ASP A N 1
ATOM 643 C CA . ASP A 1 85 ? -3.289 -16.405 14.973 1.00 56.47 85 ASP A CA 1
ATOM 644 C C . ASP A 1 85 ? -4.742 -15.950 15.119 1.00 56.47 85 ASP A C 1
ATOM 646 O O . ASP A 1 85 ? -5.628 -16.402 14.392 1.00 56.47 85 ASP A O 1
ATOM 650 N N . ALA A 1 86 ? -5.009 -15.127 16.133 1.00 67.50 86 ALA A N 1
ATOM 651 C CA . ALA A 1 86 ? -6.358 -14.691 16.424 1.00 67.50 86 ALA A CA 1
ATOM 652 C C . ALA A 1 86 ? -6.824 -13.840 15.242 1.00 67.50 86 ALA A C 1
ATOM 654 O O . ALA A 1 86 ? -6.275 -12.769 14.964 1.00 67.50 86 ALA A O 1
ATOM 655 N N . VAL A 1 87 ? -7.807 -14.358 14.511 1.00 84.25 87 VAL A N 1
ATOM 656 C CA . VAL A 1 87 ? -8.445 -13.636 13.416 1.00 84.25 87 VAL A CA 1
ATOM 657 C C . VAL A 1 87 ? -9.123 -12.411 14.018 1.00 84.25 87 VAL A C 1
ATOM 659 O O . VAL A 1 87 ? -9.975 -12.538 14.898 1.00 84.25 87 VAL A O 1
ATOM 662 N N . ILE A 1 88 ? -8.712 -11.230 13.566 1.00 91.81 88 ILE A N 1
ATOM 663 C CA . ILE A 1 88 ? -9.329 -9.964 13.942 1.00 91.81 88 ILE A CA 1
ATOM 664 C C . ILE A 1 88 ? -10.708 -9.944 13.296 1.00 91.81 88 ILE A C 1
ATOM 666 O O . ILE A 1 88 ? -10.846 -10.182 12.091 1.00 91.81 88 ILE A O 1
ATOM 670 N N . ASP A 1 89 ? -11.741 -9.677 14.089 1.00 93.75 89 ASP A N 1
ATOM 671 C CA . ASP A 1 89 ? -13.084 -9.560 13.548 1.00 93.75 89 ASP A CA 1
ATOM 672 C C . ASP A 1 89 ? -13.168 -8.393 12.549 1.00 93.75 89 ASP A C 1
ATOM 674 O O . ASP A 1 89 ? -12.417 -7.413 12.601 1.00 93.75 89 ASP A O 1
ATOM 678 N N . LYS A 1 90 ? -14.089 -8.516 11.593 1.00 93.94 90 LYS A N 1
ATOM 679 C CA . LYS A 1 90 ? -14.187 -7.592 10.461 1.00 93.94 90 LYS A CA 1
ATOM 680 C C . LYS A 1 90 ? -14.404 -6.140 10.905 1.00 93.94 90 LYS A C 1
ATOM 682 O O . LYS A 1 90 ? -13.836 -5.240 10.288 1.00 93.94 90 LYS A O 1
ATOM 687 N N . ASP A 1 91 ? -15.194 -5.908 11.949 1.00 95.31 91 ASP A N 1
ATOM 688 C CA . ASP A 1 91 ? -15.533 -4.559 12.406 1.00 95.31 91 ASP A CA 1
ATOM 689 C C . ASP A 1 91 ? -14.357 -3.906 13.137 1.00 95.31 91 ASP A C 1
ATOM 691 O O . ASP A 1 91 ? -14.036 -2.744 12.871 1.00 95.31 91 ASP A O 1
ATOM 695 N N . THR A 1 92 ? -13.634 -4.668 13.960 1.00 95.12 92 THR A N 1
ATOM 696 C CA . THR A 1 92 ? -12.367 -4.229 14.555 1.00 95.12 92 THR A CA 1
ATOM 697 C C . THR A 1 92 ? -11.343 -3.899 13.475 1.00 95.12 92 THR A C 1
ATOM 699 O O . THR A 1 92 ? -10.722 -2.838 13.522 1.00 95.12 92 THR A O 1
ATOM 702 N N . LEU A 1 93 ? -11.207 -4.739 12.445 1.00 95.19 93 LEU A N 1
ATOM 703 C CA . LEU A 1 93 ? -10.264 -4.485 11.355 1.00 95.19 93 LEU A CA 1
ATOM 704 C C . LEU A 1 93 ? -10.615 -3.206 10.571 1.00 95.19 93 LEU A C 1
ATOM 706 O O . LEU A 1 93 ? -9.724 -2.433 10.213 1.00 95.19 93 LEU A O 1
ATOM 710 N N . LYS A 1 94 ? -11.908 -2.930 10.353 1.00 95.44 94 LYS A N 1
ATOM 711 C CA . LYS A 1 94 ? -12.366 -1.654 9.777 1.00 95.44 94 LYS A CA 1
ATOM 712 C C . LYS A 1 94 ? -12.034 -0.468 10.670 1.00 95.44 94 LYS A C 1
ATOM 714 O O . LYS A 1 94 ? -11.570 0.557 10.173 1.00 95.44 94 LYS A O 1
ATOM 719 N N . ALA A 1 95 ? -12.278 -0.588 11.972 1.00 96.94 95 ALA A N 1
ATOM 720 C CA . ALA A 1 95 ? -11.967 0.465 12.929 1.00 96.94 95 ALA A CA 1
ATOM 721 C C . ALA A 1 95 ? -10.459 0.768 12.946 1.00 96.94 95 ALA A C 1
ATOM 723 O O . ALA A 1 95 ? -10.072 1.937 12.928 1.00 96.94 95 ALA A O 1
ATOM 724 N N . MET A 1 96 ? -9.613 -0.263 12.870 1.00 96.50 96 MET A N 1
ATOM 725 C CA . MET A 1 96 ? -8.164 -0.108 12.734 1.00 96.50 96 MET A CA 1
ATOM 726 C C . MET A 1 96 ? -7.781 0.641 11.453 1.00 96.50 96 MET A C 1
ATOM 728 O O . MET A 1 96 ? -6.970 1.561 11.517 1.00 96.50 96 MET A O 1
ATOM 732 N N . LEU A 1 97 ? -8.383 0.314 10.303 1.00 95.06 97 LEU A N 1
ATOM 733 C CA . LEU A 1 97 ? -8.121 1.027 9.044 1.00 95.06 97 LEU A CA 1
ATOM 734 C C . LEU A 1 97 ? -8.561 2.492 9.085 1.00 95.06 97 LEU A C 1
ATOM 736 O O . LEU A 1 97 ? -7.835 3.362 8.609 1.00 95.06 97 LEU A O 1
ATOM 740 N N . ARG A 1 98 ? -9.726 2.789 9.674 1.00 95.88 98 ARG A N 1
ATOM 741 C CA . ARG A 1 98 ? -10.179 4.177 9.879 1.00 95.88 98 ARG A CA 1
ATOM 742 C C . ARG A 1 98 ? -9.185 4.936 10.747 1.00 95.88 98 ARG A C 1
ATOM 744 O O . ARG A 1 98 ? -8.788 6.045 10.399 1.00 95.88 98 ARG A O 1
ATOM 751 N N . ARG A 1 99 ? -8.718 4.305 11.824 1.00 96.88 99 ARG A N 1
ATOM 752 C CA . ARG A 1 99 ? -7.744 4.901 12.731 1.00 96.88 99 ARG A CA 1
ATOM 753 C C . ARG A 1 99 ? -6.388 5.137 12.067 1.00 96.88 99 ARG A C 1
ATOM 755 O O . ARG A 1 99 ? -5.804 6.207 12.218 1.00 96.88 99 ARG A O 1
ATOM 762 N N . GLU A 1 100 ? -5.898 4.169 11.298 1.00 96.19 100 GLU A N 1
ATOM 763 C CA . GLU A 1 100 ? -4.687 4.318 10.488 1.00 96.19 100 GLU A CA 1
ATOM 764 C C . GLU A 1 100 ? -4.835 5.487 9.505 1.00 96.19 100 GLU A C 1
ATOM 766 O O . GLU A 1 100 ? -3.946 6.334 9.404 1.00 96.19 100 GLU A O 1
ATOM 771 N N . HIS A 1 101 ? -5.972 5.561 8.811 1.00 94.56 101 HIS A N 1
ATOM 772 C CA . HIS A 1 101 ? -6.283 6.626 7.865 1.00 94.56 101 HIS A CA 1
ATOM 773 C C . HIS A 1 101 ? -6.280 8.006 8.542 1.00 94.56 101 HIS A C 1
ATOM 775 O O . HIS A 1 101 ? -5.611 8.917 8.056 1.00 94.56 101 HIS A O 1
ATOM 781 N N . GLU A 1 102 ? -6.945 8.161 9.688 1.00 95.81 102 GLU A N 1
ATOM 782 C CA . GLU A 1 102 ? -6.919 9.394 10.489 1.00 95.81 102 GLU A CA 1
ATOM 783 C C . GLU A 1 102 ? -5.493 9.797 10.882 1.00 95.81 102 GLU A C 1
ATOM 785 O O . GLU A 1 102 ? -5.085 10.945 10.693 1.00 95.81 102 GLU A O 1
ATOM 790 N N . LEU A 1 103 ? -4.712 8.848 11.412 1.00 96.12 103 LEU A N 1
ATOM 791 C CA . LEU A 1 103 ? -3.345 9.106 11.855 1.00 96.12 103 LEU A CA 1
ATOM 792 C C . LEU A 1 103 ? -2.450 9.525 10.693 1.00 96.12 103 LEU A C 1
ATOM 794 O O . LEU A 1 103 ? -1.647 10.443 10.860 1.00 96.12 103 LEU A O 1
ATOM 798 N N . ARG A 1 104 ? -2.598 8.904 9.520 1.00 94.44 104 ARG A N 1
ATOM 799 C CA . ARG A 1 104 ? -1.848 9.259 8.308 1.00 94.44 104 ARG A CA 1
ATOM 800 C C . ARG A 1 104 ? -2.139 10.677 7.841 1.00 94.44 104 ARG A C 1
ATOM 802 O O . ARG A 1 104 ? -1.212 11.363 7.428 1.00 94.44 104 ARG A O 1
ATOM 809 N N . HIS A 1 105 ? -3.384 11.131 7.948 1.00 93.19 105 HIS A N 1
ATOM 810 C CA . HIS A 1 105 ? -3.779 12.491 7.566 1.00 93.19 105 HIS A CA 1
ATOM 811 C C . HIS A 1 105 ? -3.532 13.528 8.670 1.00 93.19 105 HIS A C 1
ATOM 813 O O . HIS A 1 105 ? -3.712 14.725 8.448 1.00 93.19 105 HIS A O 1
ATOM 819 N N . SER A 1 106 ? -3.101 13.103 9.860 1.00 96.25 106 SER A N 1
ATOM 820 C CA . SER A 1 106 ? -2.830 14.031 10.953 1.00 96.25 106 SER A CA 1
ATOM 821 C C . SER A 1 106 ? -1.614 14.927 10.652 1.00 96.25 106 SER A C 1
ATOM 823 O O . SER A 1 106 ? -0.609 14.446 10.114 1.00 96.25 106 SER A O 1
ATOM 825 N N . PRO A 1 107 ? -1.628 16.209 11.073 1.00 96.88 107 PRO A N 1
ATOM 826 C CA . PRO A 1 107 ? -0.486 17.109 10.887 1.00 96.88 107 PRO A CA 1
ATOM 827 C C . PRO A 1 107 ? 0.811 16.578 11.508 1.00 96.88 107 PRO A C 1
ATOM 829 O O . PRO A 1 107 ? 1.899 16.796 10.978 1.00 96.88 107 PRO A O 1
ATOM 832 N N . ALA A 1 108 ? 0.701 15.855 12.627 1.00 96.56 108 ALA A N 1
ATOM 833 C CA . ALA A 1 108 ? 1.844 15.274 13.317 1.00 96.56 108 ALA A CA 1
ATOM 834 C C . ALA A 1 108 ? 2.535 14.192 12.474 1.00 96.56 108 ALA A C 1
ATOM 836 O O . ALA A 1 108 ? 3.760 14.193 12.371 1.00 96.56 108 ALA A O 1
ATOM 837 N N . THR A 1 109 ? 1.773 13.293 11.850 1.00 95.12 109 THR A N 1
ATOM 838 C CA . THR A 1 109 ? 2.339 12.255 10.978 1.00 95.12 109 THR A CA 1
ATOM 839 C C . THR A 1 109 ? 2.851 12.839 9.670 1.00 95.12 109 THR A C 1
ATOM 841 O O . THR A 1 109 ? 3.947 12.488 9.250 1.00 95.12 109 THR A O 1
ATOM 844 N N . GLN A 1 110 ? 2.125 13.781 9.063 1.00 95.56 110 GLN A N 1
ATOM 845 C CA . GLN A 1 110 ? 2.583 14.463 7.847 1.00 95.56 110 GLN A CA 1
ATOM 846 C C . GLN A 1 110 ? 3.929 15.169 8.062 1.00 95.56 110 GLN A C 1
ATOM 848 O O . GLN A 1 110 ? 4.822 15.082 7.222 1.00 95.56 110 GLN A O 1
ATOM 853 N N . LYS A 1 111 ? 4.130 15.784 9.236 1.00 95.25 111 LYS A N 1
ATOM 854 C CA . LYS A 1 111 ? 5.429 16.347 9.617 1.00 95.25 111 LYS A CA 1
ATOM 855 C C . LYS A 1 111 ? 6.523 15.275 9.702 1.00 95.25 111 LYS A C 1
ATOM 857 O O . LYS A 1 111 ? 7.612 15.501 9.189 1.00 95.25 111 LYS A O 1
ATOM 862 N N . LYS A 1 112 ? 6.232 14.113 10.302 1.00 94.38 112 LYS A N 1
ATOM 863 C CA . LYS A 1 112 ? 7.181 12.987 10.375 1.00 94.38 112 LYS A CA 1
ATOM 864 C C . LYS A 1 112 ? 7.547 12.457 8.988 1.00 94.38 112 LYS A C 1
ATOM 866 O O . LYS A 1 112 ? 8.716 12.180 8.759 1.00 94.38 112 LYS A O 1
ATOM 871 N N . TYR A 1 113 ? 6.587 12.352 8.067 1.00 93.31 113 TYR A N 1
ATOM 872 C CA . TYR A 1 113 ? 6.873 11.964 6.682 1.00 93.31 113 TYR A CA 1
ATOM 873 C C . TYR A 1 113 ? 7.804 12.969 5.996 1.00 93.31 113 TYR A C 1
ATOM 875 O O . TYR A 1 113 ? 8.843 12.575 5.480 1.00 93.31 113 TYR A O 1
ATOM 883 N N . ALA A 1 114 ? 7.503 14.267 6.091 1.00 91.75 114 ALA A N 1
ATOM 884 C CA . ALA A 1 114 ? 8.336 15.316 5.501 1.00 91.75 114 ALA A CA 1
ATOM 885 C C . ALA A 1 114 ? 9.739 15.426 6.130 1.00 91.75 114 ALA A C 1
ATOM 887 O O . ALA A 1 114 ? 10.663 15.950 5.509 1.00 91.75 114 ALA A O 1
ATOM 888 N N . GLU A 1 115 ? 9.903 15.012 7.388 1.00 92.56 115 GLU A N 1
ATOM 889 C CA . GLU A 1 115 ? 11.210 14.911 8.042 1.00 92.56 115 GLU A CA 1
ATOM 890 C C . GLU A 1 115 ? 11.973 13.670 7.573 1.00 92.56 115 GLU A C 1
ATOM 892 O O . GLU A 1 115 ? 13.161 13.789 7.286 1.00 92.56 115 GLU A O 1
ATOM 897 N N . ALA A 1 116 ? 11.300 12.522 7.446 1.00 90.88 116 ALA A N 1
ATOM 898 C CA . ALA A 1 116 ? 11.903 11.278 6.975 1.00 90.88 116 ALA A CA 1
ATOM 899 C C . ALA A 1 116 ? 12.403 11.394 5.528 1.00 90.88 116 ALA A C 1
ATOM 901 O O . ALA A 1 116 ? 13.550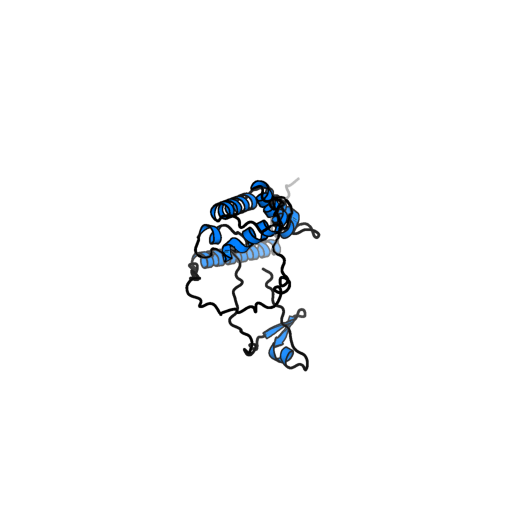 11.062 5.269 1.00 90.88 116 ALA A O 1
ATOM 902 N N . GLU A 1 117 ? 11.623 11.987 4.618 1.00 87.00 117 GLU A N 1
ATOM 903 C CA . GLU A 1 117 ? 12.036 12.202 3.216 1.00 87.00 117 GLU A CA 1
ATOM 904 C C . GLU A 1 117 ? 13.307 13.055 3.059 1.00 87.00 117 GLU A C 1
ATOM 906 O O . GLU A 1 117 ? 13.972 13.009 2.025 1.00 87.00 117 GLU A O 1
ATOM 911 N N . LYS A 1 118 ? 13.660 13.861 4.068 1.00 87.75 118 LYS A N 1
ATOM 912 C CA . LYS A 1 118 ? 14.884 14.679 4.056 1.00 87.75 118 LYS A CA 1
ATOM 913 C C . LYS A 1 118 ? 16.109 13.924 4.559 1.00 87.75 118 LYS A C 1
ATOM 915 O O . LYS A 1 118 ? 17.220 14.435 4.429 1.00 87.75 118 LYS A O 1
ATOM 920 N N . MET A 1 119 ? 15.918 12.780 5.206 1.00 82.06 119 MET A N 1
ATOM 921 C CA . MET A 1 119 ? 16.995 11.990 5.786 1.00 82.06 119 MET A CA 1
ATOM 922 C C . MET A 1 119 ? 17.438 10.913 4.797 1.00 82.06 119 MET A C 1
ATOM 924 O O . MET A 1 119 ? 16.626 10.294 4.128 1.00 82.06 119 MET A O 1
ATOM 928 N N . GLU A 1 120 ? 18.738 10.634 4.742 1.00 78.38 120 GLU A N 1
ATOM 929 C CA . GLU A 1 120 ? 19.259 9.537 3.907 1.00 78.38 120 GLU A CA 1
ATOM 930 C C . GLU A 1 120 ? 19.108 8.156 4.573 1.00 78.38 120 GLU A C 1
ATOM 932 O O . GLU A 1 120 ? 19.288 7.128 3.927 1.00 78.38 120 GLU A O 1
ATOM 937 N N . VAL A 1 121 ? 18.829 8.122 5.882 1.00 79.50 121 VAL A N 1
ATOM 938 C CA . VAL A 1 121 ? 18.911 6.907 6.718 1.00 79.50 121 VAL A CA 1
ATOM 939 C C . VAL A 1 121 ? 17.543 6.286 7.010 1.00 79.50 121 VAL A C 1
ATOM 941 O O . VAL A 1 121 ? 17.467 5.102 7.324 1.00 79.50 121 VAL A O 1
ATOM 944 N N . THR A 1 122 ? 16.470 7.067 6.930 1.00 78.81 122 THR A N 1
ATOM 945 C CA . THR A 1 122 ? 15.103 6.605 7.185 1.00 78.81 122 THR A CA 1
ATOM 946 C C . THR A 1 122 ? 14.194 7.121 6.088 1.00 78.81 122 THR A C 1
ATOM 948 O O . THR A 1 122 ? 14.465 8.170 5.515 1.00 78.81 122 THR A O 1
ATOM 951 N N . ASP A 1 123 ? 13.130 6.382 5.808 1.00 84.88 123 ASP A N 1
ATOM 952 C CA . ASP A 1 123 ? 12.163 6.735 4.777 1.00 84.88 123 ASP A CA 1
ATOM 953 C C . ASP A 1 123 ? 10.748 6.817 5.371 1.00 84.88 123 ASP A C 1
ATOM 955 O O . ASP A 1 123 ? 10.470 6.345 6.481 1.00 84.88 123 ASP A O 1
ATOM 959 N N . TRP A 1 124 ? 9.805 7.384 4.621 1.00 85.81 124 TRP A N 1
ATOM 960 C CA . TRP A 1 124 ? 8.385 7.408 4.972 1.00 85.81 124 TRP A CA 1
ATOM 961 C C . TRP A 1 124 ? 7.836 5.999 5.278 1.00 85.81 124 TRP A C 1
ATOM 963 O O . TRP A 1 124 ? 6.872 5.848 6.042 1.00 85.81 124 TRP A O 1
ATOM 973 N N . MET A 1 125 ? 8.454 4.950 4.726 1.00 88.00 125 MET A N 1
ATOM 974 C CA . MET A 1 125 ? 8.117 3.554 5.004 1.00 88.00 125 MET A CA 1
ATOM 975 C C . MET A 1 125 ? 8.276 3.211 6.494 1.00 88.00 125 MET A C 1
ATOM 977 O O . MET A 1 125 ? 7.377 2.605 7.079 1.00 88.00 125 MET A O 1
ATOM 981 N N . ASP A 1 126 ? 9.359 3.656 7.138 1.00 90.62 126 ASP A N 1
ATOM 982 C CA . ASP A 1 126 ? 9.623 3.386 8.558 1.00 90.62 126 ASP A CA 1
ATOM 983 C C . ASP A 1 126 ? 8.590 4.079 9.449 1.00 90.62 126 ASP A C 1
ATOM 985 O O . ASP A 1 126 ? 8.017 3.474 10.359 1.00 90.62 126 ASP A O 1
ATOM 989 N N . VAL A 1 127 ? 8.278 5.339 9.129 1.00 92.88 127 VAL A N 1
ATOM 990 C CA . VAL A 1 127 ? 7.232 6.118 9.809 1.00 92.88 127 VAL A CA 1
ATOM 991 C C . VAL A 1 127 ? 5.884 5.403 9.709 1.00 92.88 127 VAL A C 1
ATOM 993 O O . VAL A 1 127 ? 5.136 5.331 10.686 1.00 92.88 127 VAL A O 1
ATOM 996 N N . THR A 1 128 ? 5.584 4.832 8.542 1.00 92.94 128 THR A N 1
ATOM 997 C CA . THR A 1 128 ? 4.354 4.071 8.305 1.00 92.94 128 THR A CA 1
ATOM 998 C C . THR A 1 128 ? 4.311 2.777 9.112 1.00 92.94 128 THR A C 1
ATOM 1000 O O . THR A 1 128 ? 3.273 2.457 9.691 1.00 92.94 128 THR A O 1
ATOM 1003 N N . ILE A 1 129 ? 5.420 2.037 9.176 1.00 93.31 129 ILE A N 1
ATOM 1004 C CA . ILE A 1 129 ? 5.515 0.803 9.965 1.00 93.31 129 ILE A CA 1
ATOM 1005 C C . ILE A 1 129 ? 5.241 1.102 11.441 1.00 93.31 129 ILE A C 1
ATOM 1007 O O . ILE A 1 129 ? 4.438 0.408 12.066 1.00 93.31 129 ILE A O 1
ATOM 1011 N N . GLU A 1 130 ? 5.852 2.151 11.993 1.00 96.25 130 GLU A N 1
ATOM 1012 C CA . GLU A 1 130 ? 5.637 2.523 13.393 1.00 96.25 130 GLU A CA 1
ATOM 1013 C C . GLU A 1 130 ? 4.222 3.046 13.660 1.00 96.25 130 GLU A C 1
ATOM 1015 O O . GLU A 1 130 ? 3.639 2.721 14.697 1.00 96.25 130 GLU A O 1
ATOM 1020 N N . LEU A 1 131 ? 3.623 3.775 12.714 1.00 96.75 131 LEU A N 1
ATOM 1021 C CA . LEU A 1 131 ? 2.218 4.179 12.788 1.00 96.75 131 LEU A CA 1
ATOM 1022 C C . LEU A 1 131 ? 1.285 2.963 12.819 1.00 96.75 131 LEU A C 1
ATOM 1024 O O . LEU A 1 131 ? 0.386 2.898 13.653 1.00 96.75 131 LEU A O 1
ATOM 1028 N N . GLN A 1 132 ? 1.499 1.969 11.957 1.00 96.25 132 GLN A N 1
ATOM 1029 C CA . GLN A 1 132 ? 0.682 0.753 11.956 1.00 96.25 132 GLN A CA 1
ATOM 1030 C C . GLN A 1 132 ? 0.847 -0.038 13.258 1.00 96.25 132 GLN A C 1
ATOM 1032 O O . GLN A 1 132 ? -0.145 -0.485 13.831 1.00 96.25 132 GLN A O 1
ATOM 1037 N N . LYS A 1 133 ? 2.073 -0.148 13.787 1.00 97.62 133 LYS A N 1
ATOM 1038 C CA . LYS A 1 133 ? 2.310 -0.741 15.115 1.00 97.62 133 LYS A CA 1
ATOM 1039 C C . LYS A 1 133 ? 1.594 0.036 16.218 1.00 97.62 133 LYS A C 1
ATOM 1041 O O . LYS A 1 133 ? 1.074 -0.576 17.144 1.00 97.62 133 LYS A O 1
ATOM 1046 N N . GLN A 1 134 ? 1.557 1.369 16.140 1.00 97.94 134 GLN A N 1
ATOM 1047 C CA . GLN A 1 134 ? 0.781 2.193 17.068 1.00 97.94 134 GLN A CA 1
ATOM 1048 C C . GLN A 1 134 ? -0.706 1.825 17.011 1.00 97.94 134 GLN A C 1
ATOM 1050 O O . GLN A 1 134 ? -1.278 1.562 18.062 1.00 97.94 134 GLN A O 1
ATOM 1055 N N . VAL A 1 135 ? -1.306 1.729 15.819 1.00 97.62 135 VAL A N 1
ATOM 1056 C CA . VAL A 1 135 ? -2.709 1.302 15.666 1.00 97.62 135 VAL A CA 1
ATOM 1057 C C . VAL A 1 135 ? -2.932 -0.070 16.302 1.00 97.62 135 VAL A C 1
ATOM 1059 O O . VAL A 1 135 ? -3.846 -0.234 17.096 1.00 97.62 135 VAL A O 1
ATOM 1062 N N . VAL A 1 136 ? -2.067 -1.050 16.038 1.00 97.19 136 VAL A N 1
ATOM 1063 C CA . VAL A 1 136 ? -2.190 -2.393 16.636 1.00 97.19 136 VAL A CA 1
ATOM 1064 C C . VAL A 1 136 ? -2.160 -2.347 18.174 1.00 97.19 136 VAL A C 1
ATOM 1066 O O . VAL A 1 136 ? -2.952 -3.034 18.821 1.00 97.19 136 VAL A O 1
ATOM 1069 N N . ARG A 1 137 ? -1.302 -1.507 18.773 1.00 97.75 137 ARG A N 1
ATOM 1070 C CA . ARG A 1 137 ? -1.263 -1.298 20.234 1.00 97.75 137 ARG A CA 1
ATOM 1071 C C . ARG A 1 137 ? -2.529 -0.619 20.760 1.00 97.75 137 ARG A C 1
ATOM 1073 O O . ARG A 1 137 ? -3.049 -1.043 21.785 1.00 97.75 137 ARG A O 1
ATOM 1080 N N . GLU A 1 138 ? -3.053 0.389 20.058 1.00 97.38 138 GLU A N 1
ATOM 1081 C CA . GLU A 1 138 ? -4.292 1.092 20.445 1.00 97.38 138 GLU A CA 1
ATOM 1082 C C . GLU A 1 138 ? -5.501 0.142 20.539 1.00 97.38 138 GLU A C 1
ATOM 1084 O O . GLU A 1 138 ? -6.405 0.380 21.336 1.00 97.38 138 GLU A O 1
ATOM 1089 N N . PHE A 1 139 ? -5.489 -0.960 19.783 1.00 96.62 139 PHE A N 1
ATOM 1090 C CA . PHE A 1 139 ? -6.525 -1.998 19.799 1.00 96.62 139 PHE A CA 1
ATOM 1091 C C . PHE A 1 139 ? -6.194 -3.201 20.704 1.00 96.62 139 PHE A C 1
ATOM 1093 O O . PHE A 1 139 ? -6.923 -4.190 20.702 1.00 96.62 139 PHE A O 1
ATOM 1100 N N . GLY A 1 140 ? -5.112 -3.144 21.491 1.00 95.81 140 GLY A N 1
ATOM 1101 C CA . GLY A 1 140 ? -4.752 -4.200 22.447 1.00 95.81 140 GLY A CA 1
ATOM 1102 C C . GL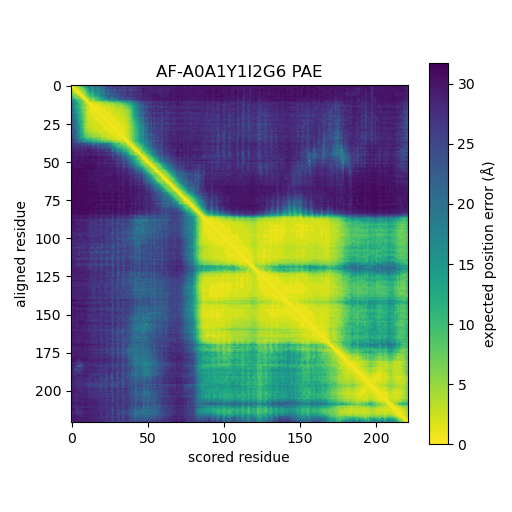Y A 1 140 ? -4.229 -5.491 21.806 1.00 95.81 140 GLY A C 1
ATOM 1103 O O . GLY A 1 140 ? -4.243 -6.545 22.437 1.00 95.81 140 GLY A O 1
ATOM 1104 N N . LEU A 1 141 ? -3.758 -5.428 20.558 1.00 9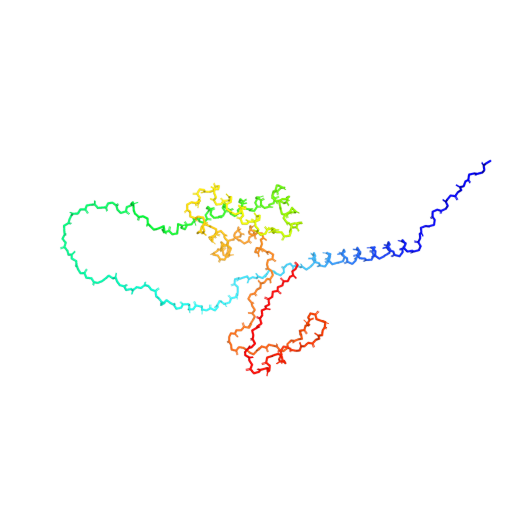3.88 141 LEU A N 1
ATOM 1105 C CA . LEU A 1 141 ? -3.307 -6.588 19.776 1.00 93.88 141 LEU A CA 1
ATOM 1106 C C . LEU A 1 141 ? -1.777 -6.756 19.774 1.00 93.88 141 LEU A C 1
ATOM 1108 O O . LEU A 1 141 ? -1.215 -7.482 18.957 1.00 93.88 141 LEU A O 1
ATOM 1112 N N . GLU A 1 142 ? -1.082 -6.102 20.703 1.00 92.75 142 GLU A N 1
ATOM 1113 C CA . GLU A 1 142 ? 0.382 -6.111 20.810 1.00 92.75 142 GLU A CA 1
ATOM 1114 C C . GLU A 1 142 ? 0.988 -7.498 21.055 1.00 92.75 142 GLU A C 1
ATOM 1116 O O . GLU A 1 142 ? 2.090 -7.771 20.580 1.00 92.75 142 GLU A O 1
ATOM 1121 N N . GLY A 1 143 ? 0.244 -8.400 21.706 1.00 90.88 143 GLY A N 1
ATOM 1122 C CA . GLY A 1 143 ? 0.638 -9.802 21.877 1.00 90.88 143 GLY A CA 1
ATOM 1123 C C . GLY A 1 143 ? 0.691 -10.602 20.568 1.00 90.88 143 GLY A C 1
ATOM 1124 O O . GLY A 1 143 ? 1.379 -11.614 20.514 1.00 90.88 143 GLY A O 1
ATOM 1125 N N . ASN A 1 144 ? 0.023 -10.122 19.509 1.00 92.00 144 ASN A N 1
ATOM 1126 C CA . ASN A 1 144 ? -0.063 -10.752 18.187 1.00 92.00 144 ASN A CA 1
ATOM 1127 C C . ASN A 1 144 ? 0.347 -9.772 17.067 1.00 92.00 144 ASN A C 1
ATOM 1129 O O . ASN A 1 144 ? -0.244 -9.774 15.986 1.00 92.00 144 ASN A O 1
ATOM 1133 N N . MET A 1 145 ? 1.350 -8.921 17.325 1.00 93.50 145 MET A N 1
ATOM 1134 C CA . MET A 1 145 ? 1.741 -7.791 16.466 1.00 93.50 145 MET A CA 1
ATOM 1135 C C . MET A 1 145 ? 1.857 -8.144 14.977 1.00 93.50 145 MET A C 1
ATOM 1137 O O . MET A 1 145 ? 1.216 -7.515 14.140 1.00 93.50 145 MET A O 1
ATOM 1141 N N . GLU A 1 146 ? 2.654 -9.157 14.637 1.00 93.19 146 GLU A N 1
ATOM 1142 C CA . GLU A 1 146 ? 2.915 -9.523 13.239 1.00 93.19 146 GLU A CA 1
ATOM 1143 C C . GLU A 1 146 ? 1.657 -10.037 12.529 1.00 93.19 146 GLU A C 1
ATOM 1145 O O . GLU A 1 146 ? 1.373 -9.647 11.396 1.00 93.19 146 GLU A O 1
ATOM 1150 N N . SER A 1 147 ? 0.858 -10.849 13.224 1.00 93.25 147 SER A N 1
ATOM 1151 C CA . SER A 1 147 ? -0.410 -11.373 12.713 1.00 93.25 147 SER A CA 1
ATOM 1152 C C . SER A 1 147 ? -1.413 -10.247 12.458 1.00 93.25 147 SER A C 1
ATOM 1154 O O . SER A 1 147 ? -2.024 -10.168 11.391 1.00 93.25 147 SER A O 1
ATOM 1156 N N . ALA A 1 148 ? -1.525 -9.309 13.402 1.00 94.38 148 ALA A N 1
ATOM 1157 C CA . ALA A 1 148 ? -2.407 -8.158 13.280 1.00 94.38 148 ALA A CA 1
ATOM 1158 C C . ALA A 1 148 ? -1.977 -7.214 12.148 1.00 94.38 148 ALA A C 1
ATOM 1160 O O . ALA A 1 148 ? -2.813 -6.769 11.361 1.00 94.38 148 ALA A O 1
ATOM 1161 N N . LEU A 1 149 ? -0.671 -6.954 12.013 1.00 94.69 149 LEU A N 1
ATOM 1162 C CA . LEU A 1 149 ? -0.122 -6.173 10.905 1.00 94.69 149 LEU A CA 1
ATOM 1163 C C . LEU A 1 149 ? -0.390 -6.840 9.555 1.00 94.69 149 LEU A C 1
ATOM 1165 O O . LEU A 1 149 ? -0.751 -6.152 8.601 1.00 94.69 149 LEU A O 1
ATOM 1169 N N . LEU A 1 150 ? -0.234 -8.163 9.455 1.00 93.12 150 LEU A N 1
ATOM 1170 C CA . LEU A 1 150 ? -0.529 -8.904 8.231 1.00 93.12 150 LEU A CA 1
ATOM 1171 C C . LEU A 1 150 ? -2.008 -8.780 7.853 1.00 93.12 150 LEU A C 1
ATOM 1173 O O . LEU A 1 150 ? -2.320 -8.466 6.702 1.00 93.12 150 LEU A O 1
ATOM 1177 N N . GLN A 1 151 ? -2.912 -8.980 8.812 1.00 94.00 151 GLN A N 1
ATOM 1178 C CA . GLN A 1 151 ? -4.352 -8.845 8.588 1.00 94.00 151 GLN A CA 1
ATOM 1179 C C . GLN A 1 151 ? -4.720 -7.414 8.169 1.00 94.00 151 GLN A C 1
ATOM 1181 O O . GLN A 1 151 ? -5.426 -7.241 7.178 1.00 94.00 151 GLN A O 1
ATOM 1186 N N . LEU A 1 152 ? -4.162 -6.389 8.827 1.00 93.19 152 LEU A N 1
ATOM 1187 C CA . LEU A 1 152 ? -4.355 -4.978 8.464 1.00 93.19 152 LEU A CA 1
ATOM 1188 C C . LEU A 1 152 ? -3.878 -4.681 7.034 1.00 93.19 152 LEU A C 1
ATOM 1190 O O . LEU A 1 152 ? -4.610 -4.101 6.235 1.00 93.19 152 LEU A O 1
ATOM 1194 N N . ARG A 1 153 ? -2.668 -5.131 6.679 1.00 92.06 153 ARG A N 1
ATOM 1195 C CA . ARG A 1 153 ? -2.044 -4.884 5.366 1.00 92.06 153 ARG A CA 1
ATOM 1196 C C . ARG A 1 153 ? -2.710 -5.642 4.221 1.00 92.06 153 ARG A C 1
ATOM 1198 O O . ARG A 1 153 ? -2.610 -5.221 3.072 1.00 92.06 153 ARG A O 1
ATOM 1205 N N . THR A 1 154 ? -3.371 -6.759 4.514 1.00 90.12 154 THR A N 1
ATOM 1206 C CA . THR A 1 154 ? -4.040 -7.596 3.505 1.00 90.12 154 THR A CA 1
ATOM 1207 C C . THR A 1 154 ? -5.551 -7.390 3.449 1.00 90.12 154 THR A C 1
ATOM 1209 O O . THR A 1 154 ? -6.199 -7.951 2.568 1.00 90.12 154 THR A O 1
ATOM 1212 N N . ALA A 1 155 ? -6.111 -6.542 4.314 1.00 91.62 155 ALA A N 1
ATOM 1213 C CA . ALA A 1 155 ? -7.548 -6.358 4.481 1.00 91.62 155 ALA A CA 1
ATOM 1214 C C . ALA A 1 155 ? -8.290 -6.018 3.172 1.00 91.62 155 ALA A C 1
ATOM 1216 O O . ALA A 1 155 ? -9.317 -6.625 2.879 1.00 91.62 155 ALA A O 1
ATOM 1217 N N . ALA A 1 156 ? -7.729 -5.129 2.343 1.00 88.94 156 ALA A N 1
ATOM 1218 C CA . ALA A 1 156 ? -8.288 -4.761 1.034 1.00 88.94 156 ALA A CA 1
ATOM 1219 C C . ALA A 1 156 ? -8.410 -5.952 0.069 1.00 88.94 156 ALA A C 1
ATOM 1221 O O . ALA A 1 156 ? -9.352 -6.040 -0.714 1.00 88.94 156 ALA A O 1
ATOM 1222 N N . ARG A 1 157 ? -7.455 -6.887 0.137 1.00 86.69 157 ARG A N 1
ATOM 1223 C CA . ARG A 1 157 ? -7.458 -8.114 -0.667 1.00 86.69 157 ARG A CA 1
ATOM 1224 C C . ARG A 1 157 ? -8.445 -9.139 -0.113 1.00 86.69 157 ARG A C 1
ATOM 1226 O O . ARG A 1 157 ? -9.049 -9.869 -0.887 1.00 86.69 157 ARG A O 1
ATOM 1233 N N . THR A 1 158 ? -8.578 -9.211 1.208 1.00 89.00 158 THR A N 1
ATOM 1234 C CA . THR A 1 158 ? -9.471 -10.158 1.889 1.00 89.00 158 THR A CA 1
ATOM 1235 C C . THR A 1 158 ? -10.945 -9.768 1.738 1.00 89.00 158 THR A C 1
ATOM 1237 O O . THR A 1 158 ? -11.796 -10.646 1.639 1.00 89.00 158 THR A O 1
ATOM 1240 N N . TYR A 1 159 ? -11.253 -8.468 1.674 1.00 90.75 159 TYR A N 1
ATOM 1241 C CA . TYR A 1 159 ? -12.621 -7.942 1.592 1.00 90.75 159 TYR A CA 1
ATOM 1242 C 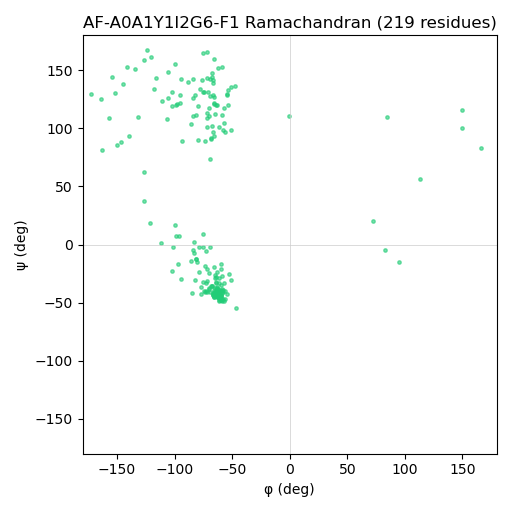C . TYR A 1 159 ? -12.810 -6.978 0.401 1.00 90.75 159 TYR A C 1
ATOM 1244 O O . TYR A 1 159 ? -13.126 -5.806 0.612 1.00 90.75 159 TYR A O 1
ATOM 1252 N N . PRO A 1 160 ? -12.641 -7.438 -0.854 1.00 87.38 160 PRO A N 1
ATOM 1253 C CA . PRO A 1 160 ? -12.625 -6.562 -2.034 1.00 87.38 160 PRO A CA 1
ATOM 1254 C C . PRO A 1 160 ? -13.967 -5.859 -2.310 1.00 87.38 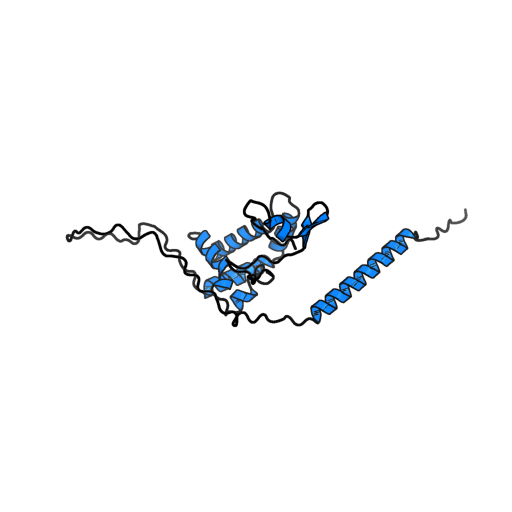160 PRO A C 1
ATOM 1256 O O . PRO A 1 160 ? -14.004 -4.746 -2.847 1.00 87.38 160 PRO A O 1
ATOM 1259 N N . ASP A 1 161 ? -15.076 -6.487 -1.917 1.00 90.69 161 ASP A N 1
ATOM 1260 C CA . ASP A 1 161 ? -16.433 -5.988 -2.170 1.00 90.69 161 ASP A CA 1
ATOM 1261 C C . ASP A 1 161 ? -16.878 -4.910 -1.174 1.00 90.69 161 ASP A C 1
ATOM 1263 O O . ASP A 1 161 ? -17.869 -4.217 -1.400 1.00 90.69 161 ASP A O 1
ATOM 1267 N N . ASP A 1 162 ? -16.144 -4.732 -0.077 1.00 91.62 162 ASP A N 1
ATOM 1268 C CA . ASP A 1 162 ? -16.514 -3.818 0.994 1.00 91.62 162 ASP A CA 1
ATOM 1269 C C . ASP A 1 162 ? -15.813 -2.455 0.812 1.00 91.62 162 ASP A C 1
ATOM 1271 O O . ASP A 1 162 ? -14.581 -2.391 0.759 1.00 91.62 162 ASP A O 1
ATOM 1275 N N . PRO A 1 163 ? -16.571 -1.348 0.698 1.00 89.69 163 PRO A N 1
ATOM 1276 C CA . PRO A 1 163 ? -16.024 -0.052 0.305 1.00 89.69 163 PRO A CA 1
ATOM 1277 C C . PRO A 1 163 ? -15.021 0.508 1.316 1.00 89.69 163 PRO A C 1
ATOM 1279 O O . PRO A 1 163 ? -14.046 1.139 0.916 1.00 89.69 163 PRO A O 1
ATOM 1282 N N . ASP A 1 164 ? -15.194 0.234 2.612 1.00 88.94 164 ASP A N 1
ATOM 1283 C CA . ASP A 1 164 ? -14.259 0.715 3.634 1.00 88.94 164 ASP A CA 1
ATOM 1284 C C . ASP A 1 164 ? -12.862 0.113 3.430 1.00 88.94 164 ASP A C 1
ATOM 1286 O O . ASP A 1 164 ? -11.851 0.808 3.520 1.00 88.94 164 ASP A O 1
ATOM 1290 N N . PHE A 1 165 ? -12.803 -1.178 3.098 1.00 90.56 165 PHE A N 1
ATOM 1291 C CA . PHE A 1 165 ? -11.549 -1.886 2.853 1.00 90.56 165 PHE A CA 1
ATOM 1292 C C . PHE A 1 165 ? -10.880 -1.478 1.537 1.00 90.56 165 PHE A C 1
ATOM 1294 O O . PHE A 1 165 ? -9.670 -1.648 1.396 1.00 90.56 165 PHE A O 1
ATOM 1301 N N . ARG A 1 16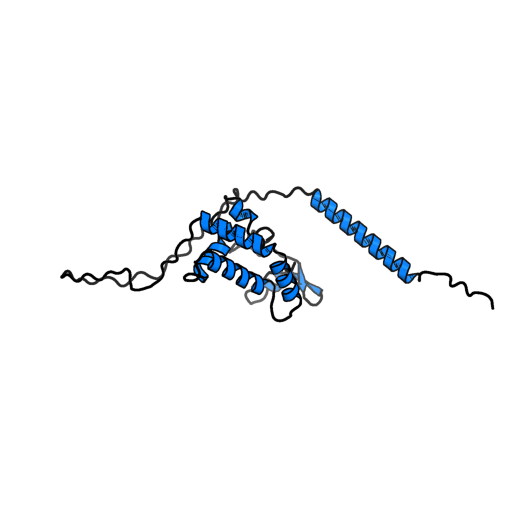6 ? -11.640 -0.909 0.597 1.00 86.44 166 ARG A N 1
ATOM 1302 C CA . ARG A 1 166 ? -11.132 -0.396 -0.680 1.00 86.44 166 ARG A CA 1
ATOM 1303 C C . ARG A 1 166 ? -10.603 1.032 -0.570 1.00 86.44 166 ARG A C 1
ATOM 1305 O O . ARG A 1 166 ? -9.560 1.342 -1.134 1.00 86.44 166 ARG A O 1
ATOM 1312 N N . GLU A 1 167 ? -11.315 1.889 0.157 1.00 86.56 167 GLU A N 1
ATOM 1313 C CA . GLU A 1 167 ? -11.089 3.338 0.131 1.00 86.56 167 GLU A CA 1
ATOM 1314 C C . GLU A 1 167 ? -10.157 3.849 1.235 1.00 86.56 167 GLU A C 1
ATOM 1316 O O . GLU A 1 167 ? -9.471 4.855 1.041 1.00 86.56 167 GLU A O 1
ATOM 1321 N N . LEU A 1 168 ? -10.127 3.189 2.397 1.00 86.69 168 LEU A N 1
ATOM 1322 C CA . LEU A 1 168 ? -9.336 3.645 3.545 1.00 86.69 168 LEU A CA 1
ATOM 1323 C C . LEU A 1 168 ? -7.820 3.419 3.392 1.00 86.69 168 LEU A C 1
ATOM 1325 O O . LEU A 1 168 ? -7.067 4.325 3.779 1.00 86.69 168 LEU A O 1
ATOM 1329 N N . PRO A 1 169 ? -7.333 2.279 2.846 1.00 82.75 169 PRO A N 1
ATOM 1330 C CA . PRO A 1 169 ? -5.898 2.033 2.707 1.00 82.75 169 PRO A CA 1
ATOM 1331 C C . PRO A 1 169 ? -5.248 2.985 1.692 1.00 82.75 169 PRO A C 1
ATOM 1333 O O . PRO A 1 169 ? -5.318 2.788 0.479 1.00 82.75 169 PRO A O 1
ATOM 1336 N N . LEU A 1 170 ? -4.559 4.009 2.201 1.00 73.31 170 LEU A N 1
ATOM 1337 C CA . LEU A 1 170 ? -4.056 5.126 1.394 1.00 73.31 170 LEU A CA 1
ATOM 1338 C C . LEU A 1 170 ? -3.103 4.696 0.262 1.00 73.31 170 LEU A C 1
ATOM 1340 O O . LEU A 1 170 ? -3.205 5.208 -0.849 1.00 73.31 170 LEU A O 1
ATOM 1344 N N . TYR A 1 171 ? -2.193 3.750 0.518 1.00 67.00 171 TYR A N 1
ATOM 1345 C CA . TYR A 1 171 ? -1.170 3.364 -0.467 1.00 67.00 171 TYR A CA 1
ATOM 1346 C C . TYR A 1 171 ? -1.656 2.368 -1.518 1.00 67.00 171 TYR A C 1
ATOM 1348 O O . TYR A 1 171 ? -1.184 2.400 -2.649 1.00 67.00 171 TYR A O 1
ATOM 1356 N N . VAL A 1 172 ? -2.608 1.497 -1.180 1.00 68.38 172 VAL A N 1
ATOM 1357 C CA . VAL A 1 172 ? -3.150 0.543 -2.160 1.00 68.38 172 VAL A CA 1
ATOM 1358 C C . VAL A 1 172 ? -4.102 1.258 -3.118 1.00 68.38 172 VAL A C 1
ATOM 1360 O O . VAL A 1 172 ? -4.134 0.929 -4.300 1.00 68.38 172 VAL A O 1
ATOM 1363 N N . LYS A 1 173 ? -4.812 2.288 -2.637 1.00 69.12 173 LYS A N 1
ATOM 1364 C CA . LYS A 1 173 ? -5.777 3.062 -3.426 1.00 69.12 173 LYS A CA 1
ATOM 1365 C C . LYS A 1 173 ? -5.180 3.684 -4.692 1.00 69.12 173 LYS A C 1
ATOM 1367 O O . LYS A 1 173 ? -5.824 3.670 -5.736 1.00 69.12 173 LYS A O 1
ATOM 1372 N N . TYR A 1 174 ? -3.955 4.202 -4.618 1.00 69.75 174 TYR A N 1
ATOM 1373 C CA . TYR A 1 174 ? -3.276 4.820 -5.765 1.00 69.75 174 TYR A CA 1
ATOM 1374 C C . TYR A 1 174 ? -2.286 3.880 -6.464 1.00 69.75 174 TYR A C 1
ATOM 1376 O O . TYR A 1 174 ? -1.562 4.303 -7.369 1.00 69.75 174 TYR A O 1
ATOM 1384 N N . GLN A 1 175 ? -2.251 2.599 -6.082 1.00 70.50 175 GLN A N 1
ATOM 1385 C CA . GLN A 1 175 ? -1.357 1.635 -6.703 1.00 70.50 175 GLN A CA 1
ATOM 1386 C C . GLN A 1 175 ? -1.824 1.332 -8.130 1.00 70.50 175 GLN A C 1
ATOM 1388 O O . GLN A 1 175 ? -2.829 0.667 -8.359 1.00 70.50 175 GLN A O 1
ATOM 1393 N N . ARG A 1 176 ? -1.050 1.788 -9.119 1.00 72.00 176 ARG A N 1
ATOM 1394 C CA . ARG A 1 176 ? -1.332 1.552 -10.549 1.00 72.00 176 ARG A CA 1
ATOM 1395 C C . ARG A 1 176 ? -0.840 0.192 -11.046 1.00 72.00 176 ARG A C 1
ATOM 1397 O O . ARG A 1 176 ? -1.098 -0.183 -12.192 1.00 72.00 176 ARG A O 1
ATOM 1404 N N . SER A 1 177 ? -0.100 -0.542 -10.215 1.00 75.50 177 SER A N 1
ATOM 1405 C CA . SER A 1 177 ? 0.348 -1.893 -10.542 1.00 75.50 177 SER A CA 1
ATOM 1406 C C . SER A 1 177 ? -0.846 -2.830 -10.640 1.00 75.50 177 SER A C 1
ATOM 1408 O O . SER A 1 177 ? -1.636 -2.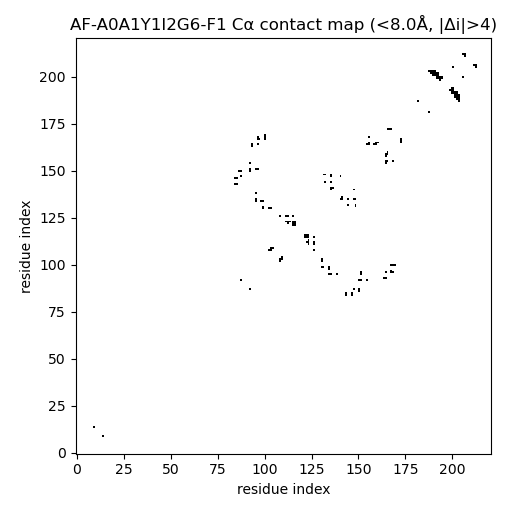960 -9.711 1.00 75.50 177 SER A O 1
ATOM 1410 N N . ARG A 1 178 ? -0.930 -3.535 -11.763 1.00 76.81 178 ARG A N 1
ATOM 1411 C CA . ARG A 1 178 ? -1.911 -4.590 -12.007 1.00 76.81 178 ARG A CA 1
ATOM 1412 C C . ARG A 1 178 ? -1.197 -5.855 -12.446 1.00 76.81 178 ARG A C 1
ATOM 1414 O O . ARG A 1 178 ? -0.075 -5.786 -12.954 1.00 76.81 178 ARG A O 1
ATOM 1421 N N . ALA A 1 179 ? -1.863 -6.994 -12.288 1.00 80.12 179 ALA A N 1
ATOM 1422 C CA . ALA A 1 179 ? -1.402 -8.229 -12.904 1.00 80.12 179 ALA A CA 1
ATOM 1423 C C . ALA A 1 179 ? -1.217 -8.007 -14.416 1.00 80.12 179 ALA A C 1
ATOM 1425 O O . ALA A 1 179 ? -2.098 -7.468 -15.091 1.00 80.12 179 ALA A O 1
ATOM 1426 N N . GLY A 1 180 ? -0.040 -8.367 -14.927 1.00 83.19 180 GLY A N 1
ATOM 1427 C CA . GLY A 1 180 ? 0.245 -8.319 -16.356 1.00 83.19 180 GLY A CA 1
ATOM 1428 C C . GLY A 1 180 ? -0.502 -9.417 -17.114 1.00 83.19 180 GLY A C 1
ATOM 1429 O O . GLY A 1 180 ? -0.993 -10.377 -16.528 1.00 83.19 180 GLY A O 1
ATOM 1430 N N . HIS A 1 181 ? -0.555 -9.292 -18.439 1.00 88.44 181 HIS A N 1
ATOM 1431 C CA . HIS A 1 181 ? -1.207 -10.285 -19.301 1.00 88.44 181 HIS A CA 1
ATOM 1432 C C . HIS A 1 181 ? -0.328 -11.511 -19.600 1.00 88.44 181 HIS A C 1
ATOM 1434 O O . HIS A 1 181 ? -0.839 -12.493 -20.127 1.00 88.44 181 HIS A O 1
ATOM 1440 N N . LEU A 1 182 ? 0.973 -11.448 -19.285 1.00 89.69 182 LEU A N 1
ATOM 1441 C CA . LEU A 1 182 ? 1.929 -12.523 -19.552 1.00 89.69 182 LEU A CA 1
ATOM 1442 C C . LEU A 1 182 ? 1.795 -13.649 -18.524 1.00 89.69 182 LEU A C 1
ATOM 1444 O O . LEU A 1 182 ? 1.760 -13.402 -17.317 1.00 89.69 182 LEU A O 1
ATOM 1448 N N . LYS A 1 183 ? 1.777 -14.884 -19.013 1.00 91.75 183 LYS A N 1
ATOM 1449 C CA . LYS A 1 183 ? 1.692 -16.121 -18.235 1.00 91.75 183 LYS A CA 1
ATOM 1450 C C . LYS A 1 183 ? 2.907 -17.018 -18.504 1.00 91.75 183 LYS A C 1
ATOM 1452 O O . LYS A 1 183 ? 3.591 -16.850 -19.515 1.00 91.75 183 LYS A O 1
ATOM 1457 N N . PRO A 1 184 ? 3.205 -17.989 -17.620 1.00 92.12 184 PRO A N 1
ATOM 1458 C CA . PRO A 1 184 ? 4.244 -18.978 -17.889 1.00 92.12 184 PRO A CA 1
ATOM 1459 C C . PRO A 1 184 ? 4.009 -19.690 -19.227 1.00 92.12 184 PRO A C 1
ATOM 1461 O O . PRO A 1 184 ? 2.917 -20.192 -19.479 1.00 92.12 184 PRO A O 1
ATOM 1464 N N . GLY A 1 185 ? 5.043 -19.738 -20.069 1.00 92.25 185 GLY A N 1
ATOM 1465 C CA . GLY A 1 185 ? 4.977 -20.312 -21.416 1.00 92.25 185 GLY A CA 1
ATOM 1466 C C . GLY A 1 185 ? 4.708 -19.297 -22.531 1.00 92.25 185 GLY A C 1
ATOM 1467 O O . GLY A 1 185 ? 4.971 -19.612 -23.691 1.00 92.25 185 GLY A O 1
ATOM 1468 N N . ASP A 1 186 ? 4.265 -18.078 -22.206 1.00 91.81 186 ASP A N 1
ATOM 1469 C CA . ASP A 1 186 ? 4.098 -17.028 -23.208 1.00 91.81 186 ASP A CA 1
ATOM 1470 C C . ASP A 1 186 ? 5.449 -16.576 -23.773 1.00 91.81 186 ASP A C 1
ATOM 1472 O O . ASP A 1 186 ? 6.473 -16.524 -23.083 1.00 91.81 186 ASP A O 1
ATOM 1476 N N . SER A 1 187 ? 5.441 -16.194 -25.050 1.00 88.88 187 SER A N 1
ATOM 1477 C CA . SER A 1 187 ? 6.591 -15.526 -25.653 1.00 88.88 187 SER A CA 1
ATOM 1478 C C . SER A 1 187 ? 6.723 -14.113 -25.096 1.00 88.88 187 SER A C 1
ATOM 1480 O O . SER A 1 187 ? 5.764 -13.341 -25.081 1.00 88.88 187 SER A O 1
ATOM 1482 N N . VAL A 1 188 ? 7.931 -13.756 -24.669 1.00 87.31 188 VAL A N 1
ATOM 1483 C CA . VAL A 1 188 ? 8.232 -12.404 -24.195 1.00 87.31 188 VAL A CA 1
ATOM 1484 C C . VAL A 1 188 ? 8.116 -11.415 -25.368 1.00 87.31 188 VAL A C 1
ATOM 1486 O O . VAL A 1 188 ? 8.721 -11.654 -26.417 1.00 87.31 188 VAL A O 1
ATOM 1489 N N . PRO A 1 189 ? 7.366 -10.304 -25.229 1.00 90.88 189 PRO A N 1
ATOM 1490 C CA . PRO A 1 189 ? 7.224 -9.321 -26.297 1.00 90.88 189 PRO A CA 1
ATOM 1491 C C . PRO A 1 189 ? 8.554 -8.615 -26.582 1.00 90.88 189 PRO A C 1
ATOM 1493 O O . PRO A 1 189 ? 9.280 -8.226 -25.667 1.00 90.88 189 PRO A O 1
ATOM 1496 N N . ASP A 1 190 ? 8.860 -8.398 -27.863 1.00 94.25 190 ASP A N 1
ATOM 1497 C CA . ASP A 1 190 ? 10.078 -7.693 -28.266 1.00 94.25 190 ASP A CA 1
ATOM 1498 C C . ASP A 1 190 ? 9.918 -6.170 -28.140 1.00 94.25 190 ASP A C 1
ATOM 1500 O O . ASP A 1 190 ? 9.496 -5.476 -29.070 1.00 94.25 190 ASP A O 1
ATOM 1504 N N . ILE A 1 191 ? 10.266 -5.650 -26.967 1.00 94.19 191 ILE A N 1
ATOM 1505 C CA . ILE A 1 191 ? 10.206 -4.222 -26.642 1.00 94.19 191 ILE A CA 1
ATOM 1506 C C . ILE A 1 191 ? 11.577 -3.550 -26.763 1.00 94.19 191 ILE A C 1
ATOM 1508 O O . ILE A 1 191 ? 12.619 -4.198 -26.647 1.00 94.19 191 ILE A O 1
ATOM 1512 N N . MET A 1 192 ? 11.579 -2.235 -26.997 1.00 96.56 192 MET A N 1
ATOM 1513 C CA . MET A 1 192 ? 12.796 -1.427 -26.930 1.00 96.56 192 MET A CA 1
ATOM 1514 C C . MET A 1 192 ? 13.055 -1.020 -25.479 1.00 96.56 192 MET A C 1
ATOM 1516 O O . MET A 1 192 ? 12.183 -0.445 -24.833 1.00 96.56 192 MET A O 1
ATOM 1520 N N . LEU A 1 193 ? 14.251 -1.308 -24.986 1.00 93.62 193 LEU A N 1
ATOM 1521 C CA . LEU A 1 193 ? 14.745 -0.908 -23.677 1.00 93.62 193 LEU A CA 1
ATOM 1522 C C . LEU A 1 193 ? 15.767 0.212 -23.848 1.00 93.62 193 LEU A C 1
ATOM 1524 O O . LEU A 1 193 ? 16.509 0.239 -24.831 1.00 93.62 193 LEU A O 1
ATOM 1528 N N . MET A 1 194 ? 15.830 1.105 -22.868 1.00 94.38 194 MET A N 1
ATOM 1529 C CA . MET A 1 194 ? 16.881 2.110 -22.767 1.00 94.38 194 MET A CA 1
ATOM 1530 C C . MET A 1 194 ? 17.840 1.701 -21.652 1.00 94.38 194 MET A C 1
ATOM 1532 O O . MET A 1 194 ? 17.420 1.419 -20.530 1.00 94.38 194 MET A O 1
ATOM 1536 N N . LYS A 1 195 ? 19.127 1.633 -21.972 1.00 92.44 195 LYS A N 1
ATOM 1537 C CA . LYS A 1 195 ? 20.193 1.401 -20.999 1.00 92.44 195 LYS A CA 1
ATOM 1538 C C . LYS A 1 195 ? 20.464 2.662 -20.185 1.00 92.44 195 LYS A C 1
ATOM 1540 O O . LYS A 1 195 ? 20.097 3.764 -20.579 1.00 92.44 195 LYS A O 1
ATOM 1545 N N . LEU A 1 196 ? 21.182 2.498 -19.075 1.00 92.19 196 LEU A N 1
ATOM 1546 C CA . LEU A 1 196 ? 21.603 3.617 -18.223 1.00 92.19 196 LEU A CA 1
ATOM 1547 C C . LEU A 1 196 ? 22.546 4.601 -18.935 1.00 92.19 196 LEU A C 1
ATOM 1549 O O . LEU A 1 196 ? 22.615 5.761 -18.553 1.00 92.19 196 LEU A O 1
ATOM 1553 N N . ASP A 1 197 ? 23.247 4.152 -19.977 1.00 95.12 197 ASP A N 1
ATOM 1554 C CA . ASP A 1 197 ? 24.079 4.997 -20.842 1.00 95.12 197 ASP A CA 1
ATOM 1555 C C . ASP A 1 197 ? 23.275 5.709 -21.953 1.00 95.12 197 ASP A C 1
ATOM 1557 O O . ASP A 1 197 ? 23.851 6.406 -22.786 1.00 95.12 197 ASP A O 1
ATOM 1561 N N . GLY A 1 198 ? 21.949 5.534 -21.983 1.00 94.38 198 GLY A N 1
ATOM 1562 C CA . GLY A 1 198 ? 21.050 6.093 -22.991 1.00 94.38 198 GLY A CA 1
ATOM 1563 C C . GLY A 1 198 ? 20.969 5.287 -24.291 1.00 94.38 198 GLY A C 1
ATOM 1564 O O . GLY A 1 198 ? 20.152 5.611 -25.154 1.00 94.38 198 GLY A O 1
ATOM 1565 N N . ALA A 1 199 ? 21.764 4.226 -24.460 1.00 95.88 199 ALA A N 1
ATOM 1566 C CA . ALA A 1 199 ? 21.696 3.401 -25.658 1.00 95.88 199 ALA A CA 1
ATOM 1567 C C . ALA A 1 199 ? 20.416 2.550 -25.680 1.00 95.88 199 ALA A C 1
ATOM 1569 O O . ALA A 1 199 ? 19.961 2.024 -24.661 1.00 95.88 199 ALA A O 1
ATOM 1570 N N . LEU A 1 200 ? 19.847 2.379 -26.872 1.00 96.69 200 LEU A N 1
ATOM 1571 C CA . LEU A 1 200 ? 18.658 1.557 -27.079 1.00 96.69 200 LEU A CA 1
ATOM 1572 C C . LEU A 1 200 ? 19.044 0.100 -27.356 1.00 96.69 200 LEU A C 1
ATOM 1574 O O . LEU A 1 200 ? 19.994 -0.172 -28.091 1.00 96.69 200 LEU A O 1
ATOM 1578 N N . GLN A 1 201 ? 18.292 -0.845 -26.796 1.00 95.00 201 GLN A N 1
ATOM 1579 C CA . GLN A 1 201 ? 18.469 -2.276 -27.036 1.00 95.00 201 GLN A CA 1
ATOM 1580 C C . GLN A 1 201 ? 17.124 -3.008 -27.039 1.00 95.00 201 GLN A C 1
ATOM 1582 O O . GLN A 1 201 ? 16.273 -2.760 -26.191 1.00 95.00 201 GLN A O 1
ATOM 1587 N N . ARG A 1 202 ? 16.932 -3.949 -27.969 1.00 95.00 202 ARG A N 1
ATOM 1588 C CA . ARG A 1 202 ? 15.739 -4.807 -28.001 1.00 95.00 202 ARG A CA 1
ATOM 1589 C C . ARG A 1 202 ? 15.811 -5.893 -26.928 1.00 95.00 202 ARG A C 1
ATOM 1591 O O . ARG A 1 202 ? 16.866 -6.492 -26.711 1.00 95.00 202 ARG A O 1
ATOM 1598 N N . LEU A 1 203 ? 14.676 -6.204 -26.305 1.00 93.06 203 LEU A N 1
ATOM 1599 C CA . LEU A 1 203 ? 14.587 -7.264 -25.298 1.00 93.06 203 LEU A CA 1
ATOM 1600 C C . LEU A 1 203 ? 14.918 -8.645 -25.886 1.00 93.06 203 LEU A C 1
ATOM 1602 O O . LEU A 1 203 ? 15.601 -9.431 -25.228 1.00 93.06 203 LEU A O 1
ATOM 1606 N N . LYS A 1 204 ? 14.528 -8.932 -27.137 1.00 92.88 204 LYS A N 1
ATOM 1607 C CA . LYS A 1 204 ? 14.875 -10.216 -27.771 1.00 92.88 204 LYS A CA 1
ATOM 1608 C C . LYS A 1 204 ? 16.385 -10.420 -27.911 1.00 92.88 204 LYS A C 1
ATOM 1610 O O . LYS A 1 204 ? 16.854 -11.545 -27.791 1.00 92.88 204 LYS A O 1
ATOM 1615 N N . ASP A 1 205 ? 17.145 -9.344 -28.126 1.00 91.94 205 ASP A N 1
ATOM 1616 C CA . ASP A 1 205 ? 18.593 -9.428 -28.326 1.00 91.94 205 ASP A CA 1
ATOM 1617 C C . ASP A 1 205 ? 19.294 -9.779 -27.006 1.00 91.94 205 ASP A C 1
ATOM 1619 O O . ASP A 1 205 ? 20.306 -10.475 -27.003 1.00 91.94 205 ASP A O 1
ATOM 1623 N N . LEU A 1 206 ? 18.730 -9.345 -25.870 1.00 89.06 206 LEU A N 1
ATOM 1624 C CA . LEU A 1 206 ? 19.161 -9.789 -24.539 1.00 89.06 206 LEU A CA 1
ATOM 1625 C C . LEU A 1 206 ? 18.792 -11.255 -24.290 1.00 89.06 206 LEU A C 1
ATOM 1627 O O . LEU A 1 206 ? 19.585 -12.002 -23.718 1.00 89.06 206 LEU A O 1
ATOM 1631 N N . ALA A 1 207 ? 17.598 -11.666 -24.720 1.00 87.88 207 ALA A N 1
ATOM 1632 C CA . ALA A 1 207 ? 17.095 -13.024 -24.535 1.00 87.88 207 ALA A CA 1
ATOM 1633 C C . ALA A 1 207 ? 17.768 -14.060 -25.457 1.00 87.88 207 ALA A C 1
ATOM 1635 O O . ALA A 1 207 ? 17.726 -15.249 -25.162 1.00 87.88 207 ALA A O 1
ATOM 1636 N N . ALA A 1 208 ? 18.410 -13.626 -26.546 1.00 86.12 208 ALA A N 1
ATOM 1637 C CA . ALA A 1 208 ? 19.111 -14.490 -27.499 1.00 86.12 208 ALA A CA 1
ATOM 1638 C C . ALA A 1 208 ? 20.439 -15.067 -26.966 1.00 86.12 208 ALA A C 1
ATOM 1640 O O . ALA A 1 208 ? 21.084 -15.873 -27.639 1.00 86.12 208 ALA A O 1
ATOM 1641 N N . GLY A 1 209 ? 20.880 -14.646 -25.778 1.00 82.25 209 GLY A N 1
ATOM 1642 C CA . GLY A 1 209 ? 22.078 -15.179 -25.141 1.00 82.25 209 GLY A CA 1
ATOM 1643 C C . GLY A 1 209 ? 21.939 -16.652 -24.735 1.00 82.25 209 GLY A C 1
ATOM 1644 O O . GLY A 1 209 ? 20.850 -17.168 -24.518 1.00 82.25 209 GLY A O 1
ATOM 1645 N N . ALA A 1 210 ? 23.071 -17.333 -24.542 1.00 84.69 210 ALA A N 1
ATOM 1646 C CA . ALA A 1 210 ? 23.105 -18.738 -24.113 1.00 84.69 210 ALA A CA 1
ATOM 1647 C C . ALA A 1 210 ? 22.644 -18.976 -22.657 1.00 84.69 210 ALA A C 1
ATOM 1649 O O . ALA A 1 210 ? 22.647 -20.111 -22.185 1.00 84.69 210 ALA A O 1
ATOM 1650 N N . ARG A 1 211 ? 22.307 -17.914 -21.913 1.00 90.50 211 ARG A N 1
ATOM 1651 C CA . ARG A 1 211 ? 21.922 -17.976 -20.500 1.00 90.50 211 ARG A CA 1
ATOM 1652 C C . ARG A 1 211 ? 20.472 -17.524 -20.329 1.00 90.50 211 ARG A C 1
ATOM 1654 O O . ARG A 1 211 ? 20.077 -16.573 -21.000 1.00 90.50 211 ARG A O 1
ATOM 1661 N N . PRO A 1 212 ? 19.711 -18.142 -19.408 1.00 89.88 212 PRO A N 1
ATOM 1662 C CA . PRO A 1 212 ? 18.379 -17.665 -19.058 1.00 89.88 212 PRO A CA 1
ATOM 1663 C C . PRO A 1 212 ? 18.406 -16.187 -18.655 1.00 89.88 212 PRO A C 1
ATOM 1665 O O . PRO A 1 212 ? 19.250 -15.770 -17.858 1.00 89.88 212 PRO A O 1
ATOM 1668 N N . LEU A 1 213 ? 17.476 -15.408 -19.205 1.00 90.56 213 LEU A N 1
ATOM 1669 C CA . LEU A 1 213 ? 17.286 -14.002 -18.870 1.00 90.56 213 LEU A CA 1
ATOM 1670 C C . LEU A 1 213 ? 16.199 -13.874 -17.800 1.00 90.56 213 LEU A C 1
ATOM 1672 O O . LEU A 1 213 ? 15.092 -14.379 -17.974 1.00 90.56 213 LEU A O 1
ATOM 1676 N N . VAL A 1 214 ? 16.503 -13.154 -16.722 1.00 90.69 214 VAL A N 1
ATOM 1677 C CA . VAL A 1 214 ? 15.524 -12.741 -15.709 1.00 90.69 214 VAL A CA 1
ATOM 1678 C C . VAL A 1 214 ? 15.344 -11.233 -15.820 1.00 90.69 214 VAL A C 1
ATOM 1680 O O . VAL A 1 214 ? 16.318 -10.487 -15.731 1.00 90.69 214 VAL A O 1
ATOM 1683 N N . LEU A 1 215 ? 14.104 -10.788 -16.026 1.00 88.06 215 LEU A N 1
ATOM 1684 C CA . LEU A 1 215 ? 13.753 -9.371 -16.047 1.00 88.06 215 LEU A CA 1
ATOM 1685 C C . LEU A 1 215 ? 13.196 -8.973 -14.680 1.00 88.06 215 LEU A C 1
ATOM 1687 O O . LEU A 1 215 ? 12.183 -9.512 -14.239 1.00 88.06 215 LEU A O 1
ATOM 1691 N N . LEU A 1 216 ? 13.844 -8.009 -14.034 1.00 87.56 216 LEU A N 1
ATOM 1692 C CA . LEU A 1 216 ? 13.320 -7.346 -12.846 1.00 87.56 216 LEU A CA 1
ATOM 1693 C C . LEU A 1 216 ? 12.775 -5.990 -13.282 1.00 87.56 216 LEU A C 1
ATOM 1695 O O . LEU A 1 216 ? 13.510 -5.173 -13.833 1.00 87.56 216 LEU A O 1
ATOM 1699 N N . ALA A 1 217 ? 11.481 -5.777 -13.069 1.00 81.69 217 ALA A N 1
ATOM 1700 C CA . ALA A 1 217 ? 10.814 -4.531 -13.403 1.00 81.69 217 ALA A CA 1
ATOM 1701 C C . ALA A 1 217 ? 10.258 -3.892 -12.131 1.00 81.69 217 ALA A C 1
ATOM 1703 O O . ALA A 1 217 ? 9.613 -4.553 -11.319 1.00 81.69 217 ALA A O 1
ATOM 1704 N N . GLY A 1 218 ? 10.501 -2.595 -11.991 1.00 73.25 218 GLY A N 1
ATOM 1705 C CA . GLY A 1 218 ? 9.923 -1.738 -10.969 1.00 73.25 218 GLY A CA 1
ATOM 1706 C C . GLY A 1 218 ? 9.604 -0.389 -11.599 1.00 73.25 218 GLY A C 1
ATOM 1707 O O . GLY A 1 218 ? 10.218 -0.007 -12.594 1.00 73.25 218 GLY A O 1
ATOM 1708 N N . SER A 1 219 ? 8.620 0.311 -11.051 1.00 66.12 219 SER A N 1
ATOM 1709 C CA . SER A 1 219 ? 8.350 1.700 -11.413 1.00 66.12 219 SER A CA 1
ATOM 1710 C C . SER A 1 219 ? 8.911 2.580 -10.311 1.00 66.12 219 SER A C 1
ATOM 1712 O O . SER A 1 219 ? 8.632 2.326 -9.142 1.00 66.12 219 SER A O 1
ATOM 1714 N N . MET A 1 220 ? 9.668 3.608 -10.682 1.00 47.97 220 MET A N 1
ATOM 1715 C CA . MET A 1 220 ? 9.864 4.768 -9.817 1.00 47.97 220 MET A CA 1
ATOM 1716 C C . MET A 1 220 ? 8.897 5.836 -10.315 1.00 47.97 220 MET A C 1
ATOM 1718 O O . MET A 1 220 ? 8.913 6.166 -11.501 1.00 47.97 220 MET A O 1
ATOM 1722 N N . THR A 1 221 ? 7.997 6.274 -9.444 1.00 46.16 221 THR A N 1
ATOM 1723 C CA . THR A 1 221 ? 7.110 7.423 -9.666 1.00 46.16 221 THR A CA 1
ATOM 1724 C C . THR A 1 221 ? 7.554 8.553 -8.774 1.00 46.16 221 THR A C 1
ATOM 1726 O O . THR A 1 221 ? 7.807 8.238 -7.590 1.00 46.16 221 THR A O 1
#

Organism: Klebsormidium nitens (NCBI:txid105231)